Protein AF-A0A9D7IFF2-F1 (afdb_monomer_lite)

pLDDT: mean 82.05, std 16.83, range [30.34, 97.56]

Structure (mmCIF, N/CA/C/O backbone):
data_AF-A0A9D7IFF2-F1
#
_entry.id   AF-A0A9D7IFF2-F1
#
loop_
_atom_site.group_PDB
_atom_site.id
_atom_site.type_symbol
_atom_site.label_atom_id
_atom_site.label_alt_id
_atom_site.label_comp_id
_atom_site.label_asym_id
_atom_site.label_entity_id
_atom_site.label_seq_id
_atom_site.pdbx_PDB_ins_code
_atom_site.Cartn_x
_atom_site.Cartn_y
_atom_site.Cartn_z
_atom_site.occupancy
_atom_site.B_iso_or_equiv
_atom_site.auth_seq_id
_atom_site.auth_comp_id
_atom_site.auth_asym_id
_atom_site.auth_atom_id
_atom_site.pdbx_PDB_model_num
ATOM 1 N N . MET A 1 1 ? -9.932 2.149 17.841 1.00 94.81 1 MET A N 1
ATOM 2 C CA . MET A 1 1 ? -10.958 2.234 16.759 1.00 94.81 1 MET A CA 1
ATOM 3 C C . MET A 1 1 ? -11.885 3.404 17.041 1.00 94.81 1 MET A C 1
ATOM 5 O O . MET A 1 1 ? -11.765 3.948 18.125 1.00 94.81 1 MET A O 1
ATOM 9 N N . ASN A 1 2 ? -12.775 3.817 16.137 1.00 96.25 2 ASN A N 1
ATOM 10 C CA . ASN A 1 2 ? -13.677 4.945 16.410 1.00 96.25 2 ASN A CA 1
ATOM 11 C C . ASN A 1 2 ? -15.000 4.543 17.088 1.00 96.25 2 ASN A C 1
ATOM 13 O O . ASN A 1 2 ? -15.372 3.367 17.113 1.00 96.25 2 ASN A O 1
ATOM 17 N N . ARG A 1 3 ? -15.716 5.541 17.627 1.00 95.06 3 ARG A N 1
ATOM 18 C CA . ARG A 1 3 ? -16.995 5.365 18.336 1.00 95.06 3 ARG A CA 1
ATOM 19 C C . ARG A 1 3 ? -18.055 4.648 17.498 1.00 95.06 3 ARG A C 1
ATOM 21 O O . ARG A 1 3 ? -18.616 3.658 17.956 1.00 95.06 3 ARG A O 1
ATOM 28 N N . LYS A 1 4 ? -18.259 5.074 16.245 1.00 94.31 4 LYS A N 1
ATOM 29 C CA . LYS A 1 4 ? -19.247 4.467 15.338 1.00 94.31 4 LYS A CA 1
ATOM 30 C C . LYS A 1 4 ? -19.046 2.960 15.162 1.00 94.31 4 LYS A C 1
ATOM 32 O O . LYS A 1 4 ? -20.015 2.200 15.170 1.00 94.31 4 LYS A O 1
ATOM 37 N N . LEU A 1 5 ? -17.803 2.516 14.969 1.00 95.88 5 LEU A N 1
ATOM 38 C CA . LEU A 1 5 ? -17.508 1.094 14.810 1.00 95.88 5 LEU A CA 1
ATOM 39 C C . LEU A 1 5 ? -17.713 0.326 16.121 1.00 95.88 5 LEU A C 1
ATOM 41 O O . LEU A 1 5 ? -18.290 -0.761 16.097 1.00 95.88 5 LEU A O 1
ATOM 45 N N . ALA A 1 6 ? -17.285 0.899 17.247 1.00 95.94 6 ALA A N 1
ATOM 46 C CA . ALA A 1 6 ? -17.435 0.274 18.556 1.00 95.94 6 ALA A CA 1
ATOM 47 C C . ALA A 1 6 ? -18.913 0.065 18.931 1.00 95.94 6 ALA A C 1
ATOM 49 O O . ALA A 1 6 ? -19.289 -1.026 19.349 1.00 95.94 6 ALA A O 1
ATOM 50 N N . GLU A 1 7 ? -19.769 1.063 18.692 1.00 94.94 7 GLU A N 1
ATOM 51 C CA . GLU A 1 7 ? -21.220 0.970 18.910 1.00 94.94 7 GLU A CA 1
ATOM 52 C C . GLU A 1 7 ? -21.868 -0.085 18.009 1.00 94.94 7 GLU A C 1
ATOM 54 O O . GLU A 1 7 ? -22.662 -0.905 18.474 1.00 94.94 7 GLU A O 1
ATOM 59 N N . LYS A 1 8 ? -21.493 -0.111 16.723 1.00 95.44 8 LYS A N 1
ATOM 60 C CA . LYS A 1 8 ? -22.010 -1.090 15.757 1.00 95.44 8 LYS A CA 1
ATOM 61 C C . LYS A 1 8 ? -21.670 -2.528 16.157 1.00 95.44 8 LYS A C 1
ATOM 63 O O . LYS A 1 8 ? -22.492 -3.421 15.964 1.00 95.44 8 LYS A O 1
ATOM 68 N N . LEU A 1 9 ? -20.467 -2.747 16.685 1.00 95.88 9 LEU A N 1
ATOM 69 C CA . LEU A 1 9 ? -19.996 -4.059 17.131 1.00 95.88 9 LEU A CA 1
ATOM 70 C C . LEU A 1 9 ? -20.341 -4.368 18.595 1.00 95.88 9 LEU A C 1
ATOM 72 O O . LEU A 1 9 ? -20.186 -5.513 19.006 1.00 95.88 9 LEU A O 1
ATOM 76 N N . LYS A 1 10 ? -20.848 -3.385 19.352 1.00 96.94 10 LYS A N 1
ATOM 77 C CA . LYS A 1 10 ? -21.134 -3.468 20.795 1.00 96.94 10 LYS A CA 1
ATOM 78 C C . LYS A 1 10 ? -19.917 -3.910 21.617 1.00 96.94 10 LYS A C 1
ATOM 80 O O . LYS A 1 10 ? -20.029 -4.787 22.468 1.00 96.94 10 LYS A O 1
ATOM 85 N N . ILE A 1 11 ? -18.768 -3.297 21.347 1.00 95.88 11 ILE A N 1
ATOM 86 C CA . ILE A 1 11 ? -17.480 -3.621 21.976 1.00 95.88 11 ILE A CA 1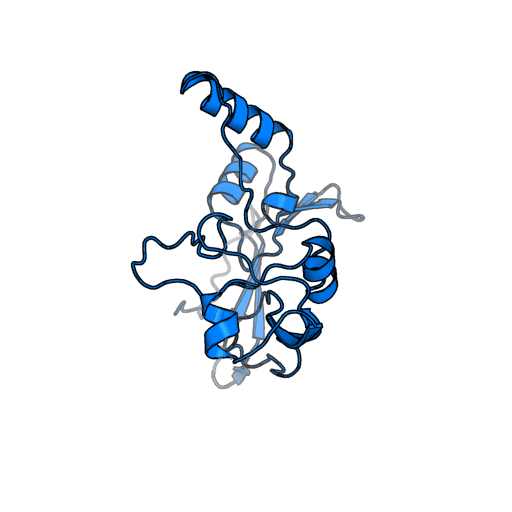
ATOM 87 C C . ILE A 1 11 ? -16.929 -2.449 22.783 1.00 95.88 11 ILE A C 1
ATOM 89 O O . ILE A 1 11 ? -17.192 -1.284 22.485 1.00 95.88 11 ILE A O 1
ATOM 93 N N . SER A 1 12 ? -16.132 -2.781 23.789 1.00 96.19 12 SER A N 1
ATOM 94 C CA . SER A 1 12 ? -15.472 -1.864 24.715 1.00 96.19 12 SER A CA 1
ATOM 95 C C . SER A 1 12 ? -13.948 -2.037 24.678 1.00 96.19 12 SER A C 1
ATOM 97 O O . SER A 1 12 ? -13.441 -3.046 24.178 1.00 96.19 12 SER A O 1
ATOM 99 N N . PRO A 1 13 ? -13.170 -1.075 25.212 1.00 97.25 13 PRO A N 1
ATOM 100 C CA . PRO A 1 13 ? -11.753 -1.298 25.471 1.00 97.25 13 PRO A CA 1
ATOM 101 C C . PRO A 1 13 ? -11.558 -2.548 26.336 1.00 97.25 13 PRO A C 1
ATOM 103 O O . PRO A 1 13 ? -12.229 -2.722 27.350 1.00 97.25 13 PRO A O 1
ATOM 106 N N . GLY A 1 14 ? -10.636 -3.416 25.934 1.00 96.75 14 GLY A N 1
ATOM 107 C CA . GLY A 1 14 ? -10.404 -4.717 26.552 1.00 96.75 14 GLY A CA 1
ATOM 108 C C . GLY A 1 14 ? -10.866 -5.899 25.702 1.00 96.75 14 GLY A C 1
ATOM 109 O O . GLY A 1 14 ? -10.246 -6.958 25.800 1.00 96.75 14 GLY A O 1
ATOM 110 N N . ASP A 1 15 ? -11.869 -5.708 24.845 1.00 97.56 15 ASP A N 1
ATOM 111 C CA . ASP A 1 15 ? -12.411 -6.776 24.004 1.00 97.56 15 ASP A CA 1
ATOM 112 C C . ASP A 1 15 ? -11.446 -7.173 22.881 1.00 97.56 15 ASP A C 1
ATOM 114 O O . ASP A 1 15 ? -10.551 -6.416 22.491 1.00 97.56 15 ASP A O 1
ATOM 118 N N . GLU A 1 16 ? -11.637 -8.370 22.334 1.00 96.62 16 GLU A N 1
ATOM 119 C CA . GLU A 1 16 ? -10.896 -8.849 21.170 1.00 96.62 16 GLU A CA 1
ATOM 120 C C . GLU A 1 16 ? -11.717 -8.699 19.889 1.00 96.62 16 GLU A C 1
ATOM 122 O O . GLU A 1 16 ? -12.917 -8.964 19.848 1.00 96.62 16 GLU A O 1
ATOM 127 N N . VAL A 1 17 ? -11.039 -8.327 18.806 1.00 95.56 17 VAL A N 1
ATOM 128 C CA . VAL A 1 17 ? -11.603 -8.262 17.459 1.00 95.56 17 VAL A CA 1
ATOM 129 C C . VAL A 1 17 ? -10.705 -8.991 16.471 1.00 95.56 17 VAL A C 1
ATOM 131 O O . VAL A 1 17 ? -9.489 -9.077 16.646 1.00 95.56 17 VAL A O 1
ATOM 134 N N . ILE A 1 18 ? -11.302 -9.511 15.401 1.00 95.62 18 ILE A N 1
ATOM 135 C CA . ILE A 1 18 ? -10.555 -10.059 14.268 1.00 95.62 18 ILE A CA 1
ATOM 136 C C . ILE A 1 18 ? -10.525 -8.998 13.174 1.00 95.62 18 ILE A C 1
ATOM 138 O O . ILE A 1 18 ? -11.546 -8.695 12.558 1.00 95.62 18 ILE A O 1
ATOM 142 N N . LEU A 1 19 ? -9.343 -8.445 12.927 1.00 93.94 19 LEU A N 1
ATOM 143 C CA . LEU A 1 19 ? -9.077 -7.565 11.803 1.00 93.94 19 LEU A CA 1
ATOM 144 C C . LEU A 1 19 ? -8.709 -8.414 10.587 1.00 93.94 19 LEU A C 1
ATOM 146 O O . LEU A 1 19 ? -7.719 -9.142 10.616 1.00 93.94 19 LEU A O 1
ATOM 150 N N . ARG A 1 20 ? -9.491 -8.315 9.512 1.00 92.81 20 ARG A N 1
ATOM 151 C CA . ARG A 1 20 ? -9.155 -8.920 8.222 1.00 92.81 20 ARG A CA 1
ATOM 152 C C . ARG A 1 20 ? -8.688 -7.825 7.275 1.00 92.81 20 ARG A C 1
ATOM 154 O O . ARG A 1 20 ? -9.448 -6.906 6.991 1.00 92.81 20 ARG A O 1
ATOM 161 N N . VAL A 1 21 ? -7.446 -7.926 6.817 1.00 90.94 21 VAL A N 1
ATOM 162 C CA . VAL A 1 21 ? -6.818 -6.956 5.916 1.00 90.94 21 VAL A CA 1
ATOM 163 C C . VAL A 1 21 ? -6.545 -7.636 4.587 1.00 90.94 21 VAL A C 1
ATOM 165 O O . VAL A 1 21 ? -6.007 -8.740 4.553 1.00 90.94 21 VAL A O 1
ATOM 168 N N . GLU A 1 22 ? -6.920 -6.994 3.492 1.00 86.50 22 GLU A N 1
ATOM 169 C CA . GLU A 1 22 ? -6.598 -7.484 2.156 1.00 86.50 22 GLU A CA 1
ATOM 170 C C . GLU A 1 22 ? -5.117 -7.239 1.846 1.00 86.50 22 GLU A C 1
ATOM 172 O O . GLU A 1 22 ? -4.588 -6.154 2.098 1.00 86.50 22 GLU A O 1
ATOM 177 N N . LYS A 1 23 ? -4.438 -8.248 1.300 1.00 82.94 23 LYS A N 1
ATOM 178 C CA . LYS A 1 23 ? -3.073 -8.093 0.800 1.00 82.94 23 LYS A CA 1
ATOM 179 C C . LYS A 1 23 ? -3.154 -7.406 -0.567 1.00 82.94 23 LYS A C 1
ATOM 181 O O . LYS A 1 23 ? -3.911 -7.876 -1.419 1.00 82.94 23 LYS A O 1
ATOM 186 N N . PRO A 1 24 ? -2.390 -6.334 -0.824 1.00 71.62 24 PRO A N 1
ATOM 187 C CA . PRO A 1 24 ? -2.338 -5.738 -2.154 1.00 71.62 24 PRO A CA 1
ATOM 188 C C . PRO A 1 24 ? -1.828 -6.763 -3.180 1.00 71.62 24 PRO A C 1
ATOM 190 O O . PRO A 1 24 ? -0.669 -7.171 -3.123 1.00 71.62 24 PRO A O 1
ATOM 193 N N . SER A 1 25 ? -2.690 -7.216 -4.096 1.00 65.12 25 SER A N 1
ATOM 194 C CA . SER A 1 25 ? -2.327 -8.157 -5.161 1.00 65.12 25 SER A CA 1
ATOM 195 C C . SER A 1 25 ? -2.105 -7.434 -6.487 1.00 65.12 25 SER A C 1
ATOM 197 O O . SER A 1 25 ? -2.817 -6.492 -6.828 1.00 65.12 25 SER A O 1
ATOM 199 N N . LEU A 1 26 ? -1.125 -7.905 -7.262 1.00 55.66 26 LEU A N 1
ATOM 200 C CA . LEU A 1 26 ? -0.885 -7.426 -8.629 1.00 55.66 26 LEU A CA 1
ATOM 201 C C . LEU A 1 26 ? -1.859 -8.033 -9.641 1.00 55.66 26 LEU A C 1
ATOM 203 O O . LEU A 1 26 ? -2.080 -7.464 -10.706 1.00 55.66 26 LEU A O 1
ATOM 207 N N . LEU A 1 27 ? -2.432 -9.192 -9.313 1.00 55.22 27 LEU A N 1
ATOM 208 C CA . LEU A 1 27 ? -3.394 -9.872 -10.165 1.00 55.22 27 LEU A CA 1
ATOM 209 C C . LEU A 1 27 ? -4.811 -9.348 -9.892 1.00 55.22 27 LEU A C 1
ATOM 211 O O . LEU A 1 27 ? -5.191 -9.232 -8.718 1.00 55.22 27 LEU A O 1
ATOM 215 N N . PRO A 1 28 ? -5.596 -9.070 -10.953 1.00 52.09 28 PRO A N 1
ATOM 216 C CA . PRO A 1 28 ? -7.033 -8.864 -10.840 1.00 52.09 28 PRO A CA 1
ATOM 217 C C . PRO A 1 28 ? -7.677 -10.032 -10.092 1.00 52.09 28 PRO A C 1
ATOM 219 O O . PRO A 1 28 ? -7.302 -11.187 -10.299 1.00 52.09 28 PRO A O 1
ATOM 222 N N . ARG A 1 29 ? -8.668 -9.738 -9.244 1.00 54.31 29 ARG A N 1
ATOM 223 C CA . ARG A 1 29 ? -9.375 -10.760 -8.451 1.00 54.31 29 ARG A CA 1
ATOM 224 C C . ARG A 1 29 ? -10.027 -11.829 -9.335 1.00 54.31 29 ARG A C 1
ATOM 226 O O . ARG A 1 29 ? -10.063 -12.988 -8.942 1.00 54.31 29 ARG A O 1
ATOM 233 N N . ASP A 1 30 ? -10.416 -11.441 -10.549 1.00 54.03 30 ASP A N 1
ATOM 234 C CA . ASP A 1 30 ? -11.085 -12.288 -11.540 1.00 54.03 30 ASP A CA 1
ATOM 235 C C . ASP A 1 30 ? -10.115 -13.002 -12.503 1.00 54.03 30 ASP A C 1
ATOM 237 O O . ASP A 1 30 ? -10.540 -13.577 -13.506 1.00 54.03 30 ASP A O 1
ATOM 241 N N . ALA A 1 31 ? -8.799 -12.954 -12.253 1.00 54.50 31 ALA A N 1
ATOM 242 C CA . ALA A 1 31 ? -7.839 -13.662 -13.093 1.00 54.50 31 ALA A CA 1
ATOM 243 C C . ALA A 1 31 ? -8.003 -15.191 -12.927 1.00 54.50 31 ALA A C 1
ATOM 245 O O . ALA A 1 31 ? -7.993 -15.676 -11.796 1.00 54.50 31 ALA A O 1
ATOM 246 N N . PRO A 1 32 ? -8.066 -15.980 -14.020 1.00 51.25 32 PRO A N 1
ATOM 247 C CA . PRO A 1 32 ? -8.380 -17.419 -13.994 1.00 51.25 32 PRO A CA 1
ATOM 248 C C . PRO A 1 32 ? -7.345 -18.310 -13.274 1.00 51.25 32 PRO A C 1
ATOM 250 O O . PRO A 1 32 ? -7.528 -19.520 -13.189 1.00 51.25 32 PRO A O 1
ATOM 253 N N . LEU A 1 33 ? -6.263 -17.723 -12.755 1.00 52.06 33 LEU A N 1
ATOM 254 C CA . LEU A 1 33 ? -5.177 -18.391 -12.033 1.00 52.06 33 LEU A CA 1
ATOM 255 C C . LEU A 1 33 ? -5.039 -17.909 -10.575 1.00 52.06 33 LEU A C 1
ATOM 257 O O . LEU A 1 33 ? -4.053 -18.241 -9.919 1.00 52.06 33 LEU A O 1
ATOM 261 N N . SER A 1 34 ? -5.979 -17.110 -10.050 1.00 50.28 34 SER A N 1
ATOM 262 C CA . SER A 1 34 ? -5.942 -16.688 -8.648 1.00 50.28 34 SER A CA 1
ATOM 263 C C . SER A 1 34 ? -6.446 -17.822 -7.742 1.00 50.28 34 SER A C 1
ATOM 265 O O . SER A 1 34 ? -7.625 -18.167 -7.710 1.00 50.28 34 SER A O 1
ATOM 267 N N . THR A 1 35 ? -5.553 -18.433 -6.961 1.00 47.16 35 THR A N 1
ATOM 268 C CA . THR A 1 35 ? -5.979 -19.207 -5.789 1.00 47.16 35 THR A CA 1
ATOM 269 C C . THR A 1 35 ? -6.516 -18.205 -4.768 1.00 47.16 35 THR A C 1
ATOM 271 O O . THR A 1 35 ? -5.753 -17.479 -4.132 1.00 47.16 35 THR A O 1
ATOM 274 N N . ILE A 1 36 ? -7.844 -18.127 -4.657 1.00 52.16 36 ILE A N 1
ATOM 275 C CA . ILE A 1 36 ? -8.604 -17.173 -3.821 1.00 52.16 36 ILE A CA 1
ATOM 276 C C . ILE A 1 36 ? -8.172 -17.214 -2.338 1.00 52.16 36 ILE A C 1
ATOM 278 O O . ILE A 1 36 ? -8.388 -16.261 -1.588 1.00 52.16 36 ILE A O 1
ATOM 282 N N . GLU A 1 37 ? -7.524 -18.298 -1.917 1.00 51.12 37 GLU A N 1
ATOM 283 C CA . GLU A 1 37 ? -7.241 -18.633 -0.521 1.00 51.12 37 GLU A CA 1
ATOM 284 C C . GLU A 1 37 ? -6.260 -17.689 0.198 1.00 51.12 37 GLU A C 1
ATOM 286 O O . GLU A 1 37 ? -6.257 -17.676 1.426 1.00 51.12 37 GLU A O 1
ATOM 291 N N . ASP A 1 38 ? -5.502 -16.835 -0.505 1.00 60.09 38 ASP A N 1
ATOM 292 C CA . ASP A 1 38 ? -4.397 -16.078 0.117 1.00 60.09 38 ASP A CA 1
ATOM 293 C C . ASP A 1 38 ? -4.492 -14.538 0.028 1.00 60.09 38 ASP A C 1
ATOM 295 O O . ASP A 1 38 ? -3.531 -13.818 0.316 1.00 60.09 38 ASP A O 1
ATOM 299 N N . LEU A 1 39 ? -5.664 -14.006 -0.343 1.00 73.38 39 LEU A N 1
ATOM 300 C CA . LEU A 1 39 ? -5.873 -12.574 -0.630 1.00 73.38 39 LEU A CA 1
ATOM 301 C C . LEU A 1 39 ? -6.070 -11.685 0.609 1.00 73.38 39 LEU A C 1
ATOM 303 O O . LEU A 1 39 ? -6.063 -10.459 0.500 1.00 73.38 39 LEU A O 1
ATOM 307 N N . SER A 1 40 ? -6.257 -12.264 1.797 1.00 85.94 40 SER A N 1
ATOM 308 C CA . SER A 1 40 ? -6.402 -11.500 3.040 1.00 85.94 40 SER A CA 1
ATOM 309 C C . SER A 1 40 ? -5.703 -12.177 4.208 1.00 85.94 40 SER A C 1
ATOM 311 O O . SER A 1 40 ? -5.604 -13.398 4.270 1.00 85.94 40 SER A O 1
ATOM 313 N N . VAL A 1 41 ? -5.241 -11.375 5.158 1.00 89.38 41 VAL A N 1
ATOM 314 C CA . VAL A 1 41 ? -4.664 -11.828 6.421 1.00 89.38 41 VAL A CA 1
ATOM 315 C C . VAL A 1 41 ? -5.629 -11.502 7.555 1.00 89.38 41 VAL A C 1
ATOM 317 O O . VAL A 1 41 ? -6.173 -10.399 7.629 1.00 89.38 41 VAL A O 1
ATOM 320 N N . ALA A 1 42 ? -5.874 -12.475 8.432 1.00 92.94 42 ALA A N 1
ATOM 321 C CA . ALA A 1 42 ? -6.653 -12.275 9.646 1.00 92.94 42 ALA A CA 1
ATOM 322 C C . ALA A 1 42 ? -5.711 -12.080 10.837 1.00 92.94 42 ALA A C 1
ATOM 324 O O . ALA A 1 42 ? -4.795 -12.869 11.054 1.00 92.94 42 ALA A O 1
ATOM 325 N N . HIS A 1 43 ? -5.962 -11.045 11.630 1.00 94.00 43 HIS A N 1
ATOM 326 C CA . HIS A 1 43 ? -5.193 -10.708 12.815 1.00 94.00 43 HIS A CA 1
ATOM 327 C C . HIS A 1 43 ? -6.134 -10.482 13.995 1.00 94.00 43 HIS A C 1
ATOM 329 O O . HIS A 1 43 ? -7.029 -9.641 13.934 1.00 94.00 43 HIS A O 1
ATOM 335 N N . ARG A 1 44 ? -5.943 -11.234 15.080 1.00 96.19 44 ARG A N 1
ATOM 336 C CA . ARG A 1 44 ? -6.663 -10.989 16.330 1.00 96.19 44 ARG A CA 1
ATOM 337 C C . ARG A 1 44 ? -5.982 -9.848 17.075 1.00 96.19 44 ARG A C 1
ATOM 339 O O . ARG A 1 44 ? -4.796 -9.941 17.376 1.00 96.19 44 ARG A O 1
ATOM 346 N N . ALA A 1 45 ? -6.736 -8.798 17.365 1.00 95.38 45 ALA A N 1
ATOM 347 C CA . ALA A 1 45 ? -6.258 -7.611 18.054 1.00 95.38 45 ALA A CA 1
ATOM 348 C C . ALA A 1 45 ? -7.141 -7.306 19.263 1.00 95.38 45 ALA A C 1
ATOM 350 O O . ALA A 1 45 ? -8.356 -7.498 19.225 1.00 95.38 45 ALA A O 1
ATOM 351 N N . LYS A 1 46 ? -6.527 -6.787 20.325 1.00 97.12 46 LYS A N 1
ATOM 352 C CA . LYS A 1 46 ? -7.239 -6.280 21.496 1.00 97.12 46 LYS A CA 1
ATOM 353 C C . LYS A 1 46 ? -7.566 -4.803 21.304 1.00 97.12 46 LYS A C 1
ATOM 355 O O . LYS A 1 46 ? -6.711 -4.022 20.885 1.00 97.12 46 LYS A O 1
ATOM 360 N N . VAL A 1 47 ? -8.790 -4.407 21.630 1.00 97.19 47 VAL A N 1
ATOM 361 C CA . VAL A 1 47 ? -9.210 -3.007 21.603 1.00 97.19 47 VAL A CA 1
ATOM 362 C C . VAL A 1 47 ? -8.582 -2.289 22.790 1.00 97.19 47 VAL A C 1
ATOM 364 O O . VAL A 1 47 ? -8.894 -2.591 23.936 1.00 97.19 47 VAL A O 1
ATOM 367 N N . ILE A 1 48 ? -7.690 -1.338 22.524 1.00 97.00 48 ILE A N 1
ATOM 368 C CA . ILE A 1 48 ? -7.060 -0.532 23.581 1.00 97.00 48 ILE A CA 1
ATOM 369 C C . ILE A 1 48 ? -7.850 0.742 23.887 1.00 97.00 48 ILE A C 1
ATOM 371 O O . ILE A 1 48 ? -7.861 1.196 25.024 1.00 97.00 48 ILE A O 1
ATOM 375 N N . GLU A 1 49 ? -8.521 1.304 22.878 1.00 96.75 49 GLU A N 1
ATOM 376 C CA . GLU A 1 49 ? -9.162 2.613 22.976 1.00 96.75 49 GLU A CA 1
ATOM 377 C C . GLU A 1 49 ? -10.251 2.804 21.908 1.00 96.75 49 GLU A C 1
ATOM 379 O O . GLU A 1 49 ? -10.151 2.306 20.770 1.00 96.75 49 GLU A O 1
ATOM 384 N N . ILE A 1 50 ? -11.280 3.568 22.288 1.00 96.94 50 ILE A N 1
ATOM 385 C CA . ILE A 1 50 ? -12.316 4.096 21.401 1.00 96.94 50 ILE A CA 1
ATOM 386 C C . ILE A 1 50 ? -12.070 5.599 21.222 1.00 96.94 50 ILE A C 1
ATOM 388 O O . ILE A 1 50 ? -12.230 6.376 22.157 1.00 96.94 50 ILE A O 1
ATOM 392 N N . ILE A 1 51 ? -11.705 5.994 20.006 1.00 96.31 51 ILE A N 1
ATOM 393 C CA . ILE A 1 51 ? -11.343 7.364 19.638 1.00 96.31 51 ILE A CA 1
ATOM 394 C C . ILE A 1 51 ? -12.614 8.163 19.339 1.00 96.31 51 ILE A C 1
ATOM 396 O O . ILE A 1 51 ? -13.483 7.703 18.584 1.00 96.31 51 ILE A O 1
ATOM 400 N N . SER A 1 52 ? -12.709 9.355 19.927 1.00 93.88 52 SER A N 1
ATOM 401 C CA . SER A 1 52 ? -13.819 10.281 19.716 1.00 93.88 52 SER A CA 1
ATOM 402 C C . SER A 1 52 ? -13.685 11.069 18.410 1.00 93.88 52 SER A C 1
ATOM 404 O O . SER A 1 52 ? -12.631 11.083 17.770 1.00 93.88 52 SER A O 1
ATOM 406 N N . ASP A 1 53 ? -14.757 11.745 18.008 1.00 90.69 53 ASP A N 1
ATOM 407 C CA . ASP A 1 53 ? -14.772 12.542 16.780 1.00 90.69 53 ASP A CA 1
ATOM 408 C C . ASP A 1 53 ? -13.875 13.783 16.899 1.00 90.69 53 ASP A C 1
ATOM 410 O O . ASP A 1 53 ? -13.190 14.143 15.943 1.00 90.69 53 ASP A O 1
ATOM 414 N N . GLU A 1 54 ? -13.787 14.366 18.098 1.00 91.56 54 GLU A N 1
ATOM 415 C CA . GLU A 1 54 ? -12.902 15.492 18.421 1.00 91.56 54 GLU A CA 1
ATOM 416 C C . GLU A 1 54 ? -11.418 15.114 18.287 1.00 91.56 54 GLU A C 1
ATOM 418 O O . GLU A 1 54 ? -10.584 15.950 17.948 1.00 91.56 54 GLU A O 1
ATOM 423 N N . SER A 1 55 ? -11.091 13.838 18.507 1.00 92.00 55 SER A N 1
ATOM 424 C CA . SER A 1 55 ? -9.755 13.263 18.321 1.00 92.00 55 SER A CA 1
ATOM 425 C C . SER A 1 55 ? -9.555 12.650 16.929 1.00 92.00 55 SER A C 1
ATOM 427 O O . SER A 1 55 ? -8.710 11.774 16.761 1.00 92.00 55 SER A O 1
ATOM 429 N N . LEU A 1 56 ? -10.316 13.102 15.924 1.00 89.69 56 LEU A N 1
ATOM 430 C CA . LEU A 1 56 ? -10.248 12.637 14.531 1.00 89.69 56 LEU A CA 1
ATOM 431 C C . LEU A 1 56 ? -10.641 11.161 14.328 1.00 89.69 56 LEU A C 1
ATOM 433 O O . LEU A 1 56 ? -10.313 10.563 13.304 1.00 89.69 56 LEU A O 1
ATOM 437 N N . GLY A 1 57 ? -11.408 10.562 15.244 1.00 92.19 57 GLY A N 1
ATOM 438 C CA . GLY A 1 57 ? -11.898 9.187 15.100 1.00 92.19 57 GLY A CA 1
ATOM 439 C C . GLY A 1 57 ? -12.757 8.982 13.845 1.00 92.19 57 GLY A C 1
ATOM 440 O O . GLY A 1 57 ? -12.704 7.923 13.215 1.00 92.19 57 GLY A O 1
ATOM 441 N N . SER A 1 58 ? -13.500 10.010 13.436 1.00 90.94 58 SER A N 1
ATOM 442 C CA . SER A 1 58 ? -14.339 10.006 12.229 1.00 90.94 58 SER A CA 1
ATOM 443 C C . SER A 1 58 ? -13.680 10.654 11.009 1.00 90.94 58 SER A C 1
ATOM 445 O O . SER A 1 58 ? -14.367 11.003 10.052 1.00 90.94 58 SER A O 1
ATOM 447 N N . PHE A 1 59 ? -12.352 10.803 11.015 1.00 88.38 59 PHE A N 1
ATOM 448 C CA . PHE A 1 59 ? -11.620 11.290 9.850 1.00 88.38 59 PHE A CA 1
ATOM 449 C C . PHE A 1 59 ? -11.848 10.381 8.632 1.00 88.38 59 PHE A C 1
ATOM 451 O O . PHE A 1 59 ? -11.751 9.156 8.727 1.00 88.38 59 PHE A O 1
ATOM 458 N N . SER A 1 60 ? -12.136 10.993 7.487 1.00 88.19 60 SER A N 1
ATOM 459 C CA . SER A 1 60 ? -12.253 10.334 6.189 1.00 88.19 60 SER A CA 1
ATOM 460 C C . SER A 1 60 ? -11.646 11.233 5.120 1.00 88.19 60 SER A C 1
ATOM 462 O O . SER A 1 60 ? -11.764 12.455 5.197 1.00 88.19 60 SER A O 1
ATOM 464 N N . LEU A 1 61 ? -11.012 10.627 4.117 1.00 83.69 61 LEU A N 1
ATOM 465 C CA . LEU A 1 61 ? -10.583 11.335 2.906 1.00 83.69 61 LEU A CA 1
ATOM 466 C C . LEU A 1 61 ? -11.733 11.523 1.912 1.00 83.69 61 LEU A C 1
ATOM 468 O O . LEU A 1 61 ? -11.649 12.352 1.008 1.00 83.69 61 LEU A O 1
ATOM 472 N N . GLU A 1 62 ? -12.802 10.745 2.064 1.00 82.62 62 GLU A N 1
ATOM 473 C CA . GLU A 1 62 ? -14.000 10.876 1.252 1.00 82.62 62 GLU A CA 1
ATOM 474 C C . GLU A 1 62 ? -14.844 12.035 1.788 1.00 82.62 62 GLU A C 1
ATOM 476 O O . GLU A 1 62 ? -15.173 12.075 2.975 1.00 82.62 62 GLU A O 1
ATOM 481 N N . GLY A 1 63 ? -15.240 12.960 0.909 1.00 76.62 63 GLY A N 1
ATOM 482 C CA . GLY A 1 63 ? -16.166 14.056 1.216 1.00 76.62 63 GLY A CA 1
ATOM 483 C C . GLY A 1 63 ? -17.611 13.577 1.391 1.00 76.62 63 GLY A C 1
ATOM 484 O O . GLY A 1 63 ? -18.508 14.046 0.697 1.00 76.62 63 GLY A O 1
ATOM 485 N N . SER A 1 64 ? -17.829 12.603 2.272 1.00 79.56 64 SER A N 1
ATOM 486 C CA . SER A 1 64 ? -19.117 11.960 2.529 1.00 79.56 64 SER A CA 1
ATOM 487 C C . SER A 1 64 ? -19.734 12.454 3.837 1.00 79.56 64 SER A C 1
ATOM 489 O O . SER A 1 64 ? -19.036 12.697 4.817 1.00 79.56 64 SER A O 1
ATOM 491 N N . GLN A 1 65 ? -21.066 12.560 3.876 1.00 79.00 65 GLN A N 1
ATOM 492 C CA . GLN A 1 65 ? -21.823 12.842 5.106 1.00 79.00 65 GLN A CA 1
ATOM 493 C C . GLN A 1 65 ? -22.031 11.588 5.974 1.00 79.00 65 GLN A C 1
ATOM 495 O O . GLN A 1 65 ? -22.529 11.673 7.097 1.00 79.00 65 GLN A O 1
ATOM 500 N N . VAL A 1 66 ? -21.662 10.405 5.473 1.00 85.56 66 VAL A N 1
ATOM 501 C CA . VAL A 1 66 ? -21.748 9.156 6.232 1.00 85.56 66 VAL A CA 1
ATOM 502 C C . VAL A 1 66 ? -20.507 9.021 7.106 1.00 85.56 66 VAL A C 1
ATOM 504 O O . VAL A 1 66 ? -19.403 8.865 6.597 1.00 85.56 66 VAL A O 1
ATOM 507 N N . LEU A 1 67 ? -20.699 9.007 8.429 1.00 85.62 67 LEU A N 1
ATOM 508 C CA . LEU A 1 67 ? -19.607 8.768 9.380 1.00 85.62 67 LEU A CA 1
ATOM 509 C C . LEU A 1 67 ? -18.849 7.466 9.030 1.00 85.62 67 LEU A C 1
ATOM 511 O O . LEU A 1 67 ? -19.494 6.426 8.856 1.00 85.62 67 LEU A O 1
ATOM 515 N N . PRO A 1 68 ? -17.515 7.462 8.931 1.00 90.75 68 PRO A N 1
ATOM 516 C CA . PRO A 1 68 ? -16.767 6.251 8.611 1.00 90.75 68 PRO A CA 1
ATOM 517 C C . PRO A 1 68 ? -16.694 5.303 9.818 1.00 90.75 68 PRO A C 1
ATOM 519 O O . PRO A 1 68 ? -16.891 5.698 10.968 1.00 90.75 68 PRO A O 1
ATOM 522 N N . ALA A 1 69 ? -16.407 4.028 9.566 1.00 93.19 69 ALA A N 1
ATOM 523 C CA . ALA A 1 69 ? -16.136 3.037 10.605 1.00 93.19 69 ALA A CA 1
ATOM 524 C C . ALA A 1 69 ? -14.637 2.707 10.593 1.00 93.19 69 ALA A C 1
ATOM 526 O O . ALA A 1 69 ? -14.191 1.866 9.816 1.00 93.19 69 ALA A O 1
ATOM 527 N N . ASN A 1 70 ? -13.864 3.397 11.435 1.00 94.50 70 ASN A N 1
ATOM 528 C CA . ASN A 1 70 ? -12.404 3.396 11.364 1.00 94.50 70 ASN A CA 1
ATOM 529 C C . ASN A 1 70 ? -11.755 2.489 12.416 1.00 94.50 70 ASN A C 1
ATOM 531 O O . ASN A 1 70 ? -12.100 2.512 13.604 1.00 94.50 70 ASN A O 1
ATOM 535 N N . VAL A 1 71 ? -10.724 1.760 11.989 1.00 94.94 71 VAL A N 1
ATOM 536 C CA . VAL A 1 71 ? -9.772 1.062 12.859 1.00 94.94 71 VAL A CA 1
ATOM 537 C C . VAL A 1 71 ? -8.409 1.726 12.703 1.00 94.94 71 VAL A C 1
ATOM 539 O O . VAL A 1 71 ? -7.983 2.021 11.594 1.00 94.94 71 VAL A O 1
ATOM 542 N N . PHE A 1 72 ? -7.725 1.932 13.825 1.00 94.81 72 PHE A N 1
ATOM 543 C CA . PHE A 1 72 ? -6.378 2.489 13.867 1.00 94.81 72 PHE A CA 1
ATOM 544 C C . PHE A 1 72 ? -5.454 1.423 14.443 1.00 94.81 72 PHE A C 1
ATOM 546 O O . PHE A 1 72 ? -5.753 0.867 15.503 1.00 94.81 72 PHE A O 1
ATOM 553 N N . ILE A 1 73 ? -4.368 1.129 13.735 1.00 94.44 73 ILE A N 1
ATOM 554 C CA . ILE A 1 73 ? -3.314 0.202 14.153 1.00 94.44 73 ILE A CA 1
ATOM 555 C C . ILE A 1 73 ? -1.948 0.829 13.849 1.00 94.44 73 ILE A C 1
ATOM 557 O O . ILE A 1 73 ? -1.868 1.657 12.939 1.00 94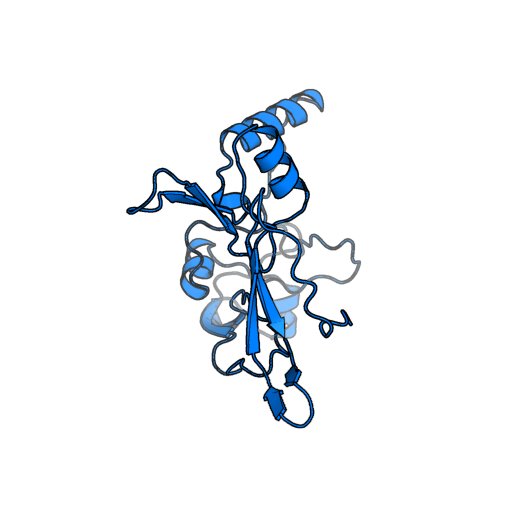.44 73 ILE A O 1
ATOM 561 N N . PRO A 1 74 ? -0.879 0.448 14.571 1.00 95.19 74 PRO A N 1
ATOM 562 C CA . PRO A 1 74 ? 0.477 0.861 14.221 1.00 95.19 74 PRO A CA 1
ATOM 563 C C . PRO A 1 74 ? 0.811 0.485 12.775 1.00 95.19 74 PRO A C 1
ATOM 565 O O . PRO A 1 74 ? 0.513 -0.634 12.340 1.00 95.19 74 PRO A O 1
ATOM 568 N N . ILE A 1 75 ? 1.424 1.409 12.031 1.00 95.44 75 ILE A N 1
ATOM 569 C CA . ILE A 1 75 ? 1.733 1.197 10.612 1.00 95.44 75 ILE A CA 1
ATOM 570 C C . ILE A 1 75 ? 2.698 0.028 10.429 1.00 95.44 75 ILE A C 1
ATOM 572 O O . ILE A 1 75 ? 2.499 -0.786 9.535 1.00 95.44 75 ILE A O 1
ATOM 576 N N . GLU A 1 76 ? 3.669 -0.133 11.324 1.00 96.38 76 GLU A N 1
ATOM 577 C CA . GLU A 1 76 ? 4.639 -1.228 11.302 1.00 96.38 76 GLU A CA 1
ATOM 578 C C . GLU A 1 76 ? 3.928 -2.580 11.405 1.00 96.38 76 GLU A C 1
ATOM 580 O O . GLU A 1 76 ? 4.282 -3.533 10.710 1.00 96.38 76 GLU A O 1
ATOM 585 N N . LYS A 1 77 ? 2.864 -2.650 12.221 1.00 95.31 77 LYS A N 1
ATOM 586 C CA . LYS A 1 77 ? 2.069 -3.870 12.357 1.00 95.31 77 LYS A CA 1
ATOM 587 C C . LYS A 1 77 ? 1.273 -4.164 11.092 1.00 95.31 77 LYS A C 1
ATOM 589 O O . LYS A 1 77 ? 1.224 -5.312 10.659 1.00 95.31 77 LYS A O 1
ATOM 594 N N . LEU A 1 78 ? 0.663 -3.145 10.486 1.00 94.62 78 LEU A N 1
ATOM 595 C CA . LEU A 1 78 ? -0.034 -3.302 9.209 1.00 94.62 78 LEU A CA 1
ATOM 596 C C . LEU A 1 78 ? 0.927 -3.772 8.110 1.00 94.62 78 LEU A C 1
ATOM 598 O O . LEU A 1 78 ? 0.613 -4.719 7.398 1.00 94.62 78 LEU A O 1
ATOM 602 N N . GLN A 1 79 ? 2.102 -3.149 8.012 1.00 94.62 79 GLN A N 1
ATOM 603 C CA . GLN A 1 79 ? 3.143 -3.479 7.040 1.00 94.62 79 GLN A CA 1
ATOM 604 C C . GLN A 1 79 ? 3.642 -4.918 7.180 1.00 94.62 79 GLN A C 1
ATOM 606 O O . GLN A 1 79 ? 3.818 -5.595 6.170 1.00 94.62 79 GLN A O 1
ATOM 611 N N . GLU A 1 80 ? 3.844 -5.395 8.411 1.00 93.50 80 GLU A N 1
ATOM 612 C CA . GLU A 1 80 ? 4.178 -6.795 8.690 1.00 93.50 80 GLU A CA 1
ATOM 613 C C . GLU A 1 80 ? 3.063 -7.732 8.207 1.00 93.50 80 GLU A C 1
ATOM 615 O O . GLU A 1 80 ? 3.332 -8.686 7.484 1.00 93.50 80 GLU A O 1
ATOM 620 N N . LEU A 1 81 ? 1.805 -7.431 8.550 1.00 92.31 81 LEU A N 1
ATOM 621 C CA . LEU A 1 81 ? 0.652 -8.257 8.184 1.00 92.31 81 LEU A CA 1
ATOM 622 C C . LEU A 1 81 ? 0.491 -8.408 6.662 1.00 92.31 81 LEU A C 1
ATOM 624 O O . LEU A 1 81 ? 0.119 -9.485 6.194 1.00 92.31 81 LEU A O 1
ATOM 628 N N . VAL A 1 82 ? 0.771 -7.352 5.892 1.00 90.69 82 VAL A N 1
ATOM 629 C CA . VAL A 1 82 ? 0.611 -7.353 4.425 1.00 90.69 82 VAL A CA 1
ATOM 630 C C . VAL A 1 82 ? 1.919 -7.540 3.648 1.00 90.69 82 VAL A C 1
ATOM 632 O O . VAL A 1 82 ? 1.892 -7.490 2.422 1.00 90.69 82 VAL A O 1
ATOM 635 N N . ASN A 1 83 ? 3.048 -7.781 4.326 1.00 89.25 83 ASN A N 1
ATOM 636 C CA . ASN A 1 83 ? 4.386 -7.906 3.728 1.00 89.25 83 ASN A CA 1
ATOM 637 C C . ASN A 1 83 ? 4.813 -6.697 2.864 1.00 89.25 83 ASN A C 1
ATOM 639 O O . ASN A 1 83 ? 5.377 -6.860 1.781 1.00 89.25 83 ASN A O 1
ATOM 643 N N . LEU A 1 84 ? 4.539 -5.475 3.334 1.00 88.62 84 LEU A N 1
ATOM 644 C CA . LEU A 1 84 ? 4.912 -4.219 2.664 1.00 88.62 84 LEU A CA 1
ATOM 645 C C . LEU A 1 84 ? 5.703 -3.296 3.598 1.00 88.62 84 LEU A C 1
ATOM 647 O O . LEU A 1 84 ? 5.333 -2.148 3.840 1.00 88.62 84 LEU A O 1
ATOM 651 N N . GLN A 1 85 ? 6.806 -3.804 4.142 1.00 91.38 85 GLN A N 1
ATOM 652 C CA . GLN A 1 85 ? 7.686 -3.059 5.041 1.00 91.38 85 GLN A CA 1
ATOM 653 C C . GLN A 1 85 ? 8.173 -1.753 4.401 1.00 91.38 85 GLN A C 1
ATOM 655 O O . GLN A 1 85 ? 8.559 -1.724 3.230 1.00 91.38 85 GLN A O 1
ATOM 660 N N . GLY A 1 86 ? 8.145 -0.672 5.185 1.00 89.50 86 GLY A N 1
ATOM 661 C CA . GLY A 1 86 ? 8.605 0.651 4.758 1.00 89.50 86 GLY A CA 1
ATOM 662 C C . GLY A 1 86 ? 7.689 1.369 3.763 1.00 89.50 86 GLY A C 1
ATOM 663 O O . GLY A 1 86 ? 8.049 2.446 3.304 1.00 89.50 86 GLY A O 1
ATOM 664 N N . GLN A 1 87 ? 6.519 0.815 3.429 1.00 89.25 87 GLN A N 1
ATOM 665 C CA . GLN A 1 87 ? 5.585 1.421 2.476 1.00 89.25 87 GLN A CA 1
ATOM 666 C C . GLN A 1 87 ? 4.370 2.034 3.178 1.00 89.25 87 GLN A C 1
ATOM 668 O O . GLN A 1 87 ? 3.834 1.486 4.142 1.00 89.25 87 GLN A O 1
ATOM 673 N N . ALA A 1 88 ? 3.909 3.165 2.653 1.00 90.56 88 ALA A N 1
ATOM 674 C CA . ALA A 1 88 ? 2.677 3.828 3.053 1.00 90.56 88 ALA A CA 1
ATOM 675 C C . ALA A 1 88 ? 1.959 4.334 1.798 1.00 90.56 88 ALA A C 1
ATOM 677 O O . ALA A 1 88 ? 2.599 4.761 0.841 1.00 90.56 88 ALA A O 1
ATOM 678 N N . ASN A 1 89 ? 0.630 4.303 1.799 1.00 88.19 89 ASN A N 1
ATOM 679 C CA . ASN A 1 89 ? -0.186 4.804 0.689 1.00 88.19 89 ASN A CA 1
ATOM 680 C C . ASN A 1 89 ? -0.648 6.256 0.888 1.00 88.19 89 ASN A C 1
ATOM 682 O O . ASN A 1 89 ? -1.197 6.856 -0.033 1.00 88.19 89 ASN A O 1
ATOM 686 N N . LEU A 1 90 ? -0.465 6.806 2.088 1.00 88.75 90 LEU A N 1
ATOM 687 C CA . LEU A 1 90 ? -0.902 8.144 2.450 1.00 88.75 90 LEU A CA 1
ATOM 688 C C . LEU A 1 90 ? 0.094 8.773 3.419 1.00 88.75 90 LEU A C 1
ATOM 690 O O . LEU A 1 90 ? 0.446 8.181 4.437 1.00 88.75 90 LEU A O 1
ATOM 694 N N . MET A 1 91 ? 0.488 10.007 3.122 1.00 85.56 91 MET A N 1
ATOM 695 C CA . MET A 1 91 ? 1.231 10.861 4.038 1.00 85.56 91 MET A CA 1
ATOM 696 C C . MET A 1 91 ? 0.309 11.989 4.496 1.00 85.56 91 MET A C 1
ATOM 698 O O . MET A 1 91 ? -0.175 12.769 3.678 1.00 85.56 91 MET A O 1
ATOM 702 N N . LEU A 1 92 ? 0.060 12.069 5.803 1.00 84.31 92 LEU A N 1
ATOM 703 C CA . LEU A 1 92 ? -0.684 13.170 6.406 1.00 84.31 92 LEU A CA 1
ATOM 704 C C . LEU A 1 92 ? 0.303 14.177 6.985 1.00 84.31 92 LEU A C 1
ATOM 706 O O . LEU A 1 92 ? 1.137 13.841 7.824 1.00 84.31 92 LEU A O 1
ATOM 710 N N . LEU A 1 93 ? 0.195 15.419 6.532 1.00 79.00 93 LEU A N 1
ATOM 711 C CA . LEU A 1 93 ? 1.049 16.517 6.956 1.00 79.00 93 LEU A CA 1
ATOM 712 C C . LEU A 1 93 ? 0.186 17.496 7.741 1.00 79.00 93 LEU A C 1
ATOM 714 O O . LEU A 1 93 ? -0.781 18.046 7.219 1.00 79.00 93 LEU A O 1
ATOM 718 N N . ARG A 1 94 ? 0.528 17.712 9.011 1.00 74.25 94 ARG A N 1
ATOM 719 C CA . ARG A 1 94 ? -0.063 18.805 9.779 1.00 74.25 94 ARG A CA 1
ATOM 720 C C . ARG A 1 94 ? 0.650 20.082 9.367 1.00 74.25 94 ARG A C 1
ATOM 722 O O . ARG A 1 94 ? 1.812 20.277 9.719 1.00 74.25 94 ARG A O 1
ATOM 729 N N . GLU A 1 95 ? -0.030 20.943 8.622 1.00 67.56 95 GLU A N 1
ATOM 730 C CA . GLU A 1 95 ? 0.529 22.247 8.298 1.00 67.56 95 GLU A CA 1
ATOM 731 C C . GLU A 1 95 ? 0.692 23.070 9.581 1.00 67.56 95 GLU A C 1
ATOM 733 O O . GLU A 1 95 ? -0.274 23.435 10.245 1.00 67.56 95 GLU A O 1
ATOM 738 N N . ASN A 1 96 ? 1.940 23.379 9.914 1.00 61.03 96 ASN A N 1
ATOM 739 C CA . ASN A 1 96 ? 2.289 24.602 10.630 1.00 61.03 96 ASN A CA 1
ATOM 740 C C . ASN A 1 96 ? 3.072 25.507 9.662 1.00 61.03 96 ASN A C 1
ATOM 742 O O . ASN A 1 96 ? 4.120 26.042 10.011 1.00 61.03 96 ASN A O 1
ATOM 746 N N . LEU A 1 97 ? 2.630 25.551 8.395 1.00 57.28 97 LEU A N 1
ATOM 747 C CA . LEU A 1 97 ? 3.351 26.185 7.292 1.00 57.28 97 LEU A CA 1
ATOM 748 C C . LEU A 1 97 ? 3.200 27.715 7.359 1.00 57.28 97 LEU A C 1
ATOM 750 O O . LEU A 1 97 ? 2.075 28.225 7.310 1.00 57.28 97 LEU A O 1
ATOM 754 N N . PRO A 1 98 ? 4.302 28.478 7.417 1.00 51.44 98 PRO A N 1
ATOM 755 C CA . PRO A 1 98 ? 4.265 29.917 7.200 1.00 51.44 98 PRO A CA 1
ATOM 756 C C . PRO A 1 98 ? 3.901 30.245 5.736 1.00 51.44 98 PRO A C 1
ATOM 758 O O . PRO A 1 98 ? 4.744 30.354 4.860 1.00 51.44 98 PRO A O 1
ATOM 761 N N . LYS A 1 99 ? 2.618 30.516 5.470 1.00 57.88 99 LYS A N 1
ATOM 762 C CA . LYS A 1 99 ? 2.096 31.051 4.190 1.00 57.88 99 LYS A CA 1
ATOM 763 C C . LYS A 1 99 ? 2.181 30.086 2.976 1.00 57.88 99 LYS A C 1
ATOM 765 O O . LYS A 1 99 ? 3.008 29.183 2.921 1.00 57.88 99 LYS A O 1
ATOM 770 N N . PRO A 1 100 ? 1.371 30.316 1.920 1.00 57.28 100 PRO A N 1
ATOM 771 C CA . PRO A 1 100 ? 1.319 29.459 0.725 1.00 57.28 100 PRO A CA 1
ATOM 772 C C . PRO A 1 100 ? 2.649 29.289 -0.031 1.00 57.28 100 PRO A C 1
ATOM 774 O O . PRO A 1 100 ? 2.803 28.325 -0.778 1.00 57.28 100 PRO A O 1
ATOM 777 N N . ALA A 1 101 ? 3.614 30.198 0.149 1.00 55.94 101 ALA A N 1
ATOM 778 C CA . ALA A 1 101 ? 4.946 30.090 -0.449 1.00 55.94 101 ALA A CA 1
ATOM 779 C C . ALA A 1 101 ? 5.741 28.880 0.087 1.00 55.94 101 ALA A C 1
ATOM 781 O O . ALA A 1 101 ? 6.507 28.283 -0.672 1.00 55.94 101 ALA A O 1
ATOM 782 N N . ASP A 1 102 ? 5.486 28.459 1.331 1.00 63.00 102 ASP A N 1
ATOM 783 C CA . ASP A 1 102 ? 6.172 27.331 1.972 1.00 63.00 102 ASP A CA 1
ATOM 784 C C . ASP A 1 102 ? 5.631 25.963 1.531 1.00 63.00 102 ASP A C 1
ATOM 786 O O . ASP A 1 102 ? 6.322 24.952 1.627 1.00 63.00 102 ASP A O 1
ATOM 790 N N . SER A 1 103 ? 4.439 25.908 0.931 1.00 65.56 103 SER A N 1
ATOM 791 C CA . SER A 1 103 ? 3.935 24.664 0.330 1.00 65.56 103 SER A CA 1
ATOM 792 C C . SER A 1 103 ? 4.817 24.199 -0.839 1.00 65.56 103 SER A C 1
ATOM 794 O O . SER A 1 103 ? 5.135 23.015 -0.954 1.00 65.56 103 SER A O 1
ATOM 796 N N . LYS A 1 104 ? 5.304 25.129 -1.678 1.00 70.88 104 LYS A N 1
ATOM 797 C CA . LYS A 1 104 ? 6.218 24.806 -2.787 1.00 70.88 104 LYS A CA 1
ATOM 798 C C . LYS A 1 104 ? 7.558 24.273 -2.282 1.00 70.88 104 LYS A C 1
ATOM 800 O O . LYS A 1 104 ? 8.097 23.354 -2.897 1.00 70.88 104 LYS A O 1
ATOM 805 N N . SER A 1 105 ? 8.074 24.825 -1.181 1.00 77.00 105 SER A N 1
ATOM 806 C CA . SER A 1 105 ? 9.327 24.367 -0.571 1.00 77.00 105 SER A CA 1
ATOM 807 C C . SER A 1 105 ? 9.165 23.015 0.136 1.00 77.00 105 SER A C 1
ATOM 809 O O . SER A 1 105 ? 10.094 22.210 0.152 1.00 77.00 105 SER A O 1
ATOM 811 N N . LEU A 1 106 ? 7.974 22.703 0.654 1.00 78.88 106 LEU A N 1
ATOM 812 C CA . LEU A 1 106 ? 7.656 21.372 1.166 1.00 78.88 106 LEU A CA 1
ATOM 813 C C . LEU A 1 106 ? 7.635 20.328 0.044 1.00 78.88 106 LEU A C 1
ATOM 815 O O . LEU A 1 106 ? 8.302 19.301 0.149 1.00 78.88 106 LEU A O 1
ATOM 819 N N . PHE A 1 107 ? 6.928 20.597 -1.058 1.00 81.06 107 PHE A N 1
ATOM 820 C CA . PHE A 1 107 ? 6.893 19.671 -2.194 1.00 81.06 107 PHE A CA 1
ATOM 821 C C . PHE A 1 107 ? 8.271 19.467 -2.832 1.00 81.06 107 PHE A C 1
ATOM 823 O O . PHE A 1 107 ? 8.553 18.361 -3.291 1.00 81.06 107 PHE A O 1
ATOM 830 N N . SER A 1 108 ? 9.141 20.484 -2.860 1.00 84.44 108 SER A N 1
ATOM 831 C CA . SER A 1 108 ? 10.516 20.302 -3.341 1.00 84.44 108 SER A CA 1
ATOM 832 C C . SER A 1 108 ? 11.317 19.381 -2.421 1.00 84.44 108 SER A C 1
ATOM 834 O O . SER A 1 108 ? 11.934 18.445 -2.915 1.00 84.44 108 SER A O 1
ATOM 836 N N . ARG A 1 109 ? 11.223 19.562 -1.097 1.00 83.69 109 ARG A N 1
ATOM 837 C CA . ARG A 1 109 ? 11.877 18.677 -0.118 1.00 83.69 109 ARG A CA 1
ATOM 838 C C . ARG A 1 109 ? 11.374 17.240 -0.201 1.00 83.69 109 ARG A C 1
ATOM 840 O O . ARG A 1 109 ? 12.168 16.314 -0.140 1.00 83.69 109 ARG A O 1
ATOM 847 N N . ILE A 1 110 ? 10.066 17.042 -0.380 1.00 86.44 110 ILE A N 1
ATOM 848 C CA . ILE A 1 110 ? 9.509 15.699 -0.593 1.00 86.44 110 ILE A CA 1
ATOM 849 C C . ILE A 1 110 ? 10.126 15.083 -1.852 1.00 86.44 110 ILE A C 1
ATOM 851 O O . ILE A 1 110 ? 10.613 13.961 -1.794 1.00 86.44 110 ILE A O 1
ATOM 855 N N . ARG A 1 111 ? 10.172 15.823 -2.969 1.00 87.19 111 ARG A N 1
ATOM 856 C CA . ARG A 1 111 ? 10.775 15.336 -4.223 1.00 87.19 111 ARG A CA 1
ATOM 857 C C . ARG A 1 111 ? 12.248 14.961 -4.083 1.00 87.19 111 ARG A C 1
ATOM 859 O O . ARG A 1 111 ? 12.669 14.025 -4.746 1.00 87.19 111 ARG A O 1
ATOM 866 N N . GLU A 1 112 ? 13.009 15.665 -3.250 1.00 88.44 112 GLU A N 1
ATOM 867 C CA . GLU A 1 112 ? 14.418 15.347 -2.976 1.00 88.44 112 GLU A CA 1
ATOM 868 C C . GLU A 1 112 ? 14.590 14.011 -2.237 1.00 88.44 112 GLU A C 1
ATOM 870 O O . GLU A 1 112 ? 15.621 13.359 -2.388 1.00 88.44 112 GLU A O 1
ATOM 875 N N . CYS A 1 113 ? 13.584 13.585 -1.470 1.00 89.00 113 CYS A N 1
ATOM 876 C CA . CYS A 1 113 ? 13.610 12.328 -0.725 1.00 89.00 113 CYS A CA 1
ATOM 877 C C . CYS A 1 113 ? 12.993 11.140 -1.479 1.00 89.00 113 CYS A C 1
ATOM 879 O O . CYS A 1 113 ? 13.207 10.003 -1.061 1.00 89.00 113 CYS A O 1
ATOM 881 N N . LEU A 1 114 ? 12.223 11.378 -2.547 1.00 89.56 114 LEU A N 1
ATOM 882 C CA . LEU A 1 114 ? 11.545 10.312 -3.288 1.00 89.56 114 LEU A CA 1
ATOM 883 C C . LEU A 1 114 ? 12.539 9.443 -4.063 1.00 89.56 114 LEU A C 1
ATOM 885 O O . LEU A 1 114 ? 13.406 9.927 -4.792 1.00 89.56 114 LEU A O 1
ATOM 889 N N . GLN A 1 115 ? 12.362 8.135 -3.945 1.00 91.62 115 GLN A N 1
ATOM 890 C CA . GLN A 1 115 ? 13.133 7.110 -4.630 1.00 91.62 115 GLN A CA 1
ATOM 891 C C . GLN A 1 115 ? 12.302 6.466 -5.745 1.00 91.62 115 GLN A C 1
ATOM 893 O O . GLN A 1 115 ? 11.075 6.535 -5.760 1.00 91.62 115 GLN A O 1
ATOM 898 N N . LEU A 1 116 ? 12.958 5.760 -6.675 1.00 91.88 116 LEU A N 1
ATOM 899 C CA . LEU A 1 116 ? 12.260 4.979 -7.710 1.00 91.88 116 LEU A CA 1
ATOM 900 C C . LEU A 1 116 ? 11.235 4.006 -7.104 1.00 91.88 116 LEU A C 1
ATOM 902 O O . LEU A 1 116 ? 10.142 3.842 -7.645 1.00 91.88 116 LEU A O 1
ATOM 906 N N . ALA A 1 117 ? 11.567 3.421 -5.950 1.00 90.00 117 ALA A N 1
ATOM 907 C CA . ALA A 1 117 ? 10.706 2.486 -5.240 1.00 90.00 117 ALA A CA 1
ATOM 908 C C . ALA A 1 117 ? 9.360 3.102 -4.817 1.00 90.00 117 ALA A C 1
ATOM 910 O O . ALA A 1 117 ? 8.354 2.395 -4.857 1.00 90.00 117 ALA A O 1
ATOM 911 N N . ASP A 1 118 ? 9.312 4.403 -4.505 1.00 89.31 118 ASP A N 1
ATOM 912 C CA . ASP A 1 118 ? 8.072 5.111 -4.145 1.00 89.31 118 ASP A CA 1
ATOM 913 C C . ASP A 1 118 ? 7.110 5.234 -5.335 1.00 89.31 118 ASP A C 1
ATOM 915 O O . ASP A 1 118 ? 5.893 5.293 -5.171 1.00 89.31 118 ASP A O 1
ATOM 919 N N . TYR A 1 119 ? 7.647 5.198 -6.557 1.00 88.81 119 TYR A N 1
ATOM 920 C CA . TYR A 1 119 ? 6.876 5.135 -7.800 1.00 88.81 119 TYR A CA 1
ATOM 921 C C . TYR A 1 119 ? 6.589 3.694 -8.250 1.00 88.81 119 TYR A C 1
ATOM 923 O O . TYR A 1 119 ? 6.060 3.465 -9.340 1.00 88.81 119 TYR A O 1
ATOM 931 N N . GLY A 1 120 ? 6.959 2.700 -7.437 1.00 89.56 120 GLY A N 1
ATOM 932 C CA . GLY A 1 120 ? 6.884 1.290 -7.799 1.00 89.56 120 GLY A CA 1
ATOM 933 C C . GLY A 1 120 ? 7.837 0.913 -8.934 1.00 89.56 120 GLY A C 1
ATOM 934 O O . GLY A 1 120 ? 7.548 -0.036 -9.664 1.00 89.56 120 GLY A O 1
ATOM 935 N N . LEU A 1 121 ? 8.932 1.658 -9.109 1.00 93.44 121 LEU A N 1
ATOM 936 C CA . LEU A 1 121 ? 9.959 1.437 -10.124 1.00 93.44 121 LEU A CA 1
ATOM 937 C C . LEU A 1 121 ? 11.216 0.821 -9.507 1.00 93.44 121 LEU A C 1
ATOM 939 O O . LEU A 1 121 ? 11.574 1.083 -8.360 1.00 93.44 121 LEU A O 1
ATOM 943 N N . GLU A 1 122 ? 11.918 0.020 -10.296 1.00 94.12 122 GLU A N 1
ATOM 944 C CA . GLU A 1 122 ? 13.185 -0.591 -9.918 1.00 94.12 122 GLU A CA 1
ATOM 945 C C . GLU A 1 122 ? 14.133 -0.570 -11.115 1.00 94.12 122 GLU A C 1
ATOM 947 O O . GLU A 1 122 ? 13.725 -0.859 -12.239 1.00 94.12 122 GLU A O 1
ATOM 952 N N . LEU A 1 123 ? 15.395 -0.230 -10.860 1.00 93.50 123 LEU A N 1
ATOM 953 C CA . LEU A 1 123 ? 16.454 -0.233 -11.859 1.00 93.50 123 LEU A CA 1
ATOM 954 C C . LEU A 1 123 ? 17.442 -1.349 -11.520 1.00 93.50 123 LEU A C 1
ATOM 956 O O . LEU A 1 123 ? 17.990 -1.376 -10.417 1.00 93.50 123 LEU A O 1
ATOM 960 N N . ARG A 1 124 ? 17.662 -2.274 -12.452 1.00 92.50 124 ARG A N 1
ATOM 961 C CA . ARG A 1 124 ? 18.565 -3.416 -12.279 1.00 92.50 124 ARG A CA 1
ATOM 962 C C . ARG A 1 124 ? 19.686 -3.380 -13.300 1.00 92.50 124 ARG A C 1
ATOM 964 O O . ARG A 1 124 ? 19.457 -3.081 -14.463 1.00 92.50 124 ARG A O 1
ATOM 971 N N . SER A 1 125 ? 20.890 -3.731 -12.864 1.00 91.19 125 SER A N 1
ATOM 972 C CA . SER A 1 125 ? 21.996 -4.013 -13.779 1.00 91.19 125 SER A CA 1
ATOM 973 C C . SER A 1 125 ? 21.900 -5.459 -14.248 1.00 91.19 125 SER A C 1
ATOM 975 O O . SER A 1 125 ? 21.732 -6.361 -13.424 1.00 91.19 125 SER A O 1
ATOM 977 N N . LEU A 1 126 ? 21.990 -5.687 -15.556 1.00 88.31 126 LEU A N 1
ATOM 978 C CA . LEU A 1 126 ? 21.965 -7.032 -16.122 1.00 88.31 126 LEU A CA 1
ATOM 979 C C . LEU A 1 126 ? 23.392 -7.590 -16.139 1.00 88.31 126 LEU A C 1
ATOM 981 O O . LEU A 1 126 ? 24.241 -7.113 -16.875 1.00 88.31 126 LEU A O 1
ATOM 985 N N . SER A 1 127 ? 23.678 -8.617 -15.337 1.00 75.75 127 SER A N 1
ATOM 986 C CA . SER A 1 127 ? 25.035 -9.137 -15.060 1.00 75.75 127 SER A CA 1
ATOM 987 C C . SER A 1 127 ? 25.868 -9.488 -16.302 1.00 75.75 127 SER A C 1
ATOM 989 O O . SER A 1 127 ? 27.094 -9.539 -16.264 1.00 75.75 127 SER A O 1
ATOM 991 N N . ASN A 1 128 ? 25.184 -9.782 -17.397 1.00 74.81 128 ASN A N 1
ATOM 992 C CA . ASN A 1 128 ? 25.682 -10.349 -18.637 1.00 74.81 128 ASN A CA 1
ATOM 993 C C . ASN A 1 128 ? 25.643 -9.345 -19.805 1.00 74.81 128 ASN A C 1
ATOM 995 O O . ASN A 1 128 ? 26.038 -9.698 -20.916 1.00 74.81 128 ASN A O 1
ATOM 999 N N . ARG A 1 129 ? 25.204 -8.099 -19.574 1.00 71.75 129 ARG A N 1
ATOM 1000 C CA . ARG A 1 129 ? 25.178 -7.017 -20.571 1.00 71.75 129 ARG A CA 1
ATOM 1001 C C . ARG A 1 129 ? 25.521 -5.681 -19.908 1.00 71.75 129 ARG A C 1
ATOM 1003 O O . ARG A 1 129 ? 25.244 -5.474 -18.739 1.00 71.75 129 ARG A O 1
ATOM 1010 N N . LYS A 1 130 ? 26.098 -4.723 -20.635 1.00 83.06 130 LYS A N 1
ATOM 1011 C CA . LYS A 1 130 ? 26.258 -3.343 -20.121 1.00 83.06 130 LYS A CA 1
ATOM 1012 C C . LYS A 1 130 ? 24.934 -2.572 -20.233 1.00 83.06 130 LYS A C 1
ATOM 1014 O O . LYS A 1 130 ? 24.894 -1.485 -20.796 1.00 83.06 130 LYS A O 1
ATOM 1019 N N . GLU A 1 131 ? 23.855 -3.180 -19.755 1.00 88.00 131 GLU A N 1
ATOM 1020 C CA . GLU A 1 131 ? 22.477 -2.718 -19.909 1.00 88.00 131 GLU A CA 1
ATOM 1021 C C . GLU A 1 131 ? 21.814 -2.571 -18.538 1.00 88.00 131 GLU A C 1
ATOM 1023 O O . GLU A 1 131 ? 22.123 -3.298 -17.587 1.00 88.00 131 GLU A O 1
ATOM 1028 N N . LEU A 1 132 ? 20.884 -1.622 -18.459 1.00 91.56 132 LEU A N 1
ATOM 1029 C CA . LEU A 1 132 ? 20.038 -1.396 -17.297 1.00 91.56 132 LEU A CA 1
ATOM 1030 C C . LEU A 1 132 ? 18.600 -1.779 -17.644 1.00 91.56 132 LEU A C 1
ATOM 1032 O O . LEU A 1 132 ? 18.068 -1.362 -18.669 1.00 91.56 132 LEU A O 1
ATOM 1036 N N . GLU A 1 133 ? 17.961 -2.539 -16.765 1.00 92.38 133 GLU A N 1
ATOM 1037 C CA . GLU A 1 133 ? 16.542 -2.864 -16.836 1.00 92.38 133 GLU A CA 1
ATOM 1038 C C . GLU A 1 133 ? 15.768 -1.923 -15.909 1.00 92.38 133 GLU A C 1
ATOM 1040 O O . GLU A 1 133 ? 15.934 -1.970 -14.688 1.00 92.38 133 GLU A O 1
ATOM 1045 N N . LEU A 1 134 ? 14.907 -1.079 -16.482 1.00 93.44 134 LEU A N 1
ATOM 1046 C CA . LEU A 1 134 ? 13.892 -0.338 -15.736 1.00 93.44 134 LEU A CA 1
ATOM 1047 C C . LEU A 1 134 ? 12.594 -1.146 -15.738 1.00 93.44 134 LEU A C 1
ATOM 1049 O O . LEU A 1 134 ? 11.984 -1.344 -16.787 1.00 93.44 134 LEU A O 1
ATOM 1053 N N . ARG A 1 135 ? 12.146 -1.570 -14.559 1.00 92.69 135 ARG A N 1
ATOM 1054 C CA . ARG A 1 135 ? 10.921 -2.357 -14.385 1.00 92.69 135 ARG A CA 1
ATOM 1055 C C . ARG A 1 135 ? 9.986 -1.711 -13.376 1.00 92.69 135 ARG A C 1
ATOM 1057 O O . ARG A 1 135 ? 10.404 -0.895 -12.556 1.00 92.69 135 ARG A O 1
ATOM 1064 N N . THR A 1 136 ? 8.721 -2.114 -13.401 1.00 90.88 136 THR A N 1
ATOM 1065 C CA . THR A 1 136 ? 7.735 -1.707 -12.399 1.00 90.88 136 THR A CA 1
ATOM 1066 C C . THR A 1 136 ? 7.161 -2.913 -11.673 1.00 90.88 136 THR A C 1
ATOM 1068 O O . THR A 1 136 ? 7.064 -4.003 -12.231 1.00 90.88 136 THR A O 1
ATOM 1071 N N . ARG A 1 137 ? 6.779 -2.712 -10.410 1.00 83.75 137 ARG A N 1
ATOM 1072 C CA . ARG A 1 137 ? 5.964 -3.670 -9.658 1.00 83.75 137 ARG A CA 1
ATOM 1073 C C . ARG A 1 137 ? 4.499 -3.635 -10.087 1.00 83.75 137 ARG A C 1
ATOM 1075 O O . ARG A 1 137 ? 3.762 -4.537 -9.729 1.00 83.75 137 ARG A O 1
ATOM 1082 N N . ARG A 1 138 ? 4.062 -2.597 -10.803 1.00 82.62 138 ARG A N 1
ATOM 1083 C CA . ARG A 1 138 ? 2.694 -2.465 -11.323 1.00 82.62 138 ARG A CA 1
ATOM 1084 C C . ARG A 1 138 ? 2.540 -3.324 -12.581 1.00 82.62 138 ARG A C 1
ATOM 1086 O O . ARG A 1 138 ? 3.518 -3.833 -13.113 1.00 82.62 138 ARG A O 1
ATOM 1093 N N . ILE A 1 139 ? 1.311 -3.483 -13.069 1.00 79.75 139 ILE A N 1
ATOM 1094 C CA . ILE A 1 139 ? 1.056 -4.275 -14.286 1.00 79.75 139 ILE A CA 1
ATOM 1095 C C . ILE A 1 139 ? 1.724 -3.623 -15.511 1.00 79.75 139 ILE A C 1
ATOM 1097 O O . ILE A 1 139 ? 2.261 -4.321 -16.366 1.00 79.75 139 ILE A O 1
ATOM 1101 N N . PHE A 1 140 ? 1.738 -2.288 -15.572 1.00 84.56 140 PHE A N 1
ATOM 1102 C CA . PHE A 1 140 ? 2.302 -1.526 -16.685 1.00 84.56 140 PHE A CA 1
ATOM 1103 C C . PHE A 1 140 ? 3.144 -0.350 -16.197 1.00 84.56 140 PHE A C 1
ATOM 1105 O O . PHE A 1 140 ? 2.885 0.214 -15.131 1.00 84.56 140 PHE A O 1
ATOM 1112 N N . LEU A 1 141 ? 4.135 0.031 -17.006 1.00 89.25 141 LEU A N 1
ATOM 1113 C CA . LEU A 1 141 ? 4.830 1.307 -16.863 1.00 89.25 141 LEU A CA 1
ATOM 1114 C C . LEU A 1 141 ? 3.901 2.433 -17.321 1.00 89.25 141 LEU A C 1
ATOM 1116 O O . LEU A 1 141 ? 3.398 2.405 -18.444 1.00 89.25 141 LEU A O 1
ATOM 1120 N N . ASP A 1 142 ? 3.703 3.437 -16.470 1.00 89.19 142 ASP A N 1
ATOM 1121 C CA . ASP A 1 142 ? 2.881 4.591 -16.828 1.00 89.19 142 ASP A CA 1
ATOM 1122 C C . ASP A 1 142 ? 3.578 5.438 -17.915 1.00 89.19 142 ASP A C 1
ATOM 1124 O O . ASP A 1 142 ? 4.808 5.590 -17.882 1.00 89.19 142 ASP A O 1
ATOM 1128 N N . PRO A 1 143 ? 2.830 6.075 -18.839 1.00 91.25 143 PRO A N 1
ATOM 1129 C CA . PRO A 1 143 ? 3.410 6.884 -19.914 1.00 91.25 143 PRO A CA 1
ATOM 1130 C C . PRO A 1 143 ? 4.450 7.929 -19.4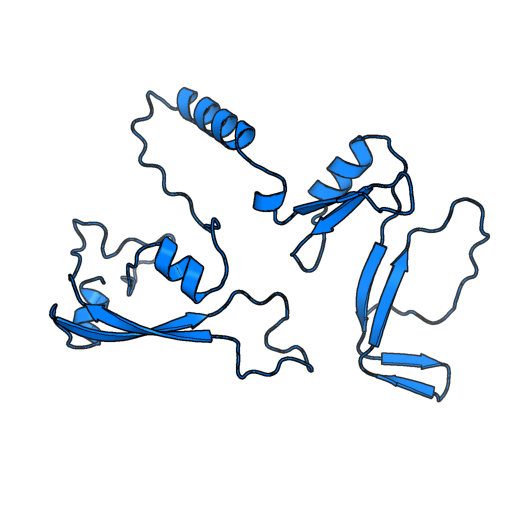61 1.00 91.25 143 PRO A C 1
ATOM 1132 O O . PRO A 1 143 ? 5.492 8.026 -20.109 1.00 91.25 143 PRO A O 1
ATOM 1135 N N . PRO A 1 144 ? 4.276 8.662 -18.338 1.00 93.44 144 PRO A N 1
ATOM 1136 C CA . PRO A 1 144 ? 5.288 9.611 -17.866 1.00 93.44 144 PRO A CA 1
ATOM 1137 C C . PRO A 1 144 ? 6.650 8.977 -17.554 1.00 93.44 144 PRO A C 1
ATOM 1139 O O . PRO A 1 144 ? 7.678 9.632 -17.722 1.00 93.44 144 PRO A O 1
ATOM 1142 N N . VAL A 1 145 ? 6.674 7.712 -17.121 1.00 92.81 145 VAL A N 1
ATOM 1143 C CA . VAL A 1 145 ? 7.915 6.973 -16.845 1.00 92.81 145 VAL A CA 1
ATOM 1144 C C . VAL A 1 145 ? 8.634 6.649 -18.149 1.00 92.81 145 VAL A C 1
ATOM 1146 O O . VAL A 1 145 ? 9.844 6.845 -18.254 1.00 92.81 145 VAL A O 1
ATOM 1149 N N . LEU A 1 146 ? 7.885 6.210 -19.164 1.00 90.38 146 LEU A N 1
ATOM 1150 C CA . LEU A 1 146 ? 8.426 5.939 -20.496 1.00 90.38 146 LEU A CA 1
ATOM 1151 C C . LEU A 1 146 ? 8.986 7.216 -21.134 1.00 90.38 146 LEU A C 1
ATOM 1153 O O . LEU A 1 146 ? 10.101 7.204 -21.651 1.00 90.38 146 LEU A O 1
ATOM 1157 N N . GLU A 1 147 ? 8.263 8.331 -21.035 1.00 92.62 147 GLU A N 1
ATOM 1158 C CA . GLU A 1 147 ? 8.726 9.635 -21.517 1.00 92.62 147 GLU A CA 1
ATOM 1159 C C . GLU A 1 147 ? 9.996 10.102 -20.794 1.00 92.62 147 GLU A C 1
ATOM 1161 O O . GLU A 1 147 ? 10.929 10.601 -21.426 1.00 92.62 147 GLU A O 1
ATOM 1166 N N . ALA A 1 148 ? 10.075 9.912 -19.473 1.00 92.50 148 ALA A N 1
ATOM 1167 C CA . ALA A 1 148 ? 11.279 10.219 -18.706 1.00 92.50 148 ALA A CA 1
ATOM 1168 C C . ALA A 1 148 ? 12.471 9.353 -19.145 1.00 92.50 148 ALA A C 1
ATOM 1170 O O . ALA A 1 148 ? 13.567 9.882 -19.330 1.00 92.50 148 ALA A O 1
ATOM 1171 N N . ALA A 1 149 ? 12.255 8.055 -19.381 1.00 91.25 149 ALA A N 1
ATOM 1172 C CA . ALA A 1 149 ? 13.288 7.153 -19.882 1.00 91.25 149 ALA A CA 1
ATOM 1173 C C . ALA A 1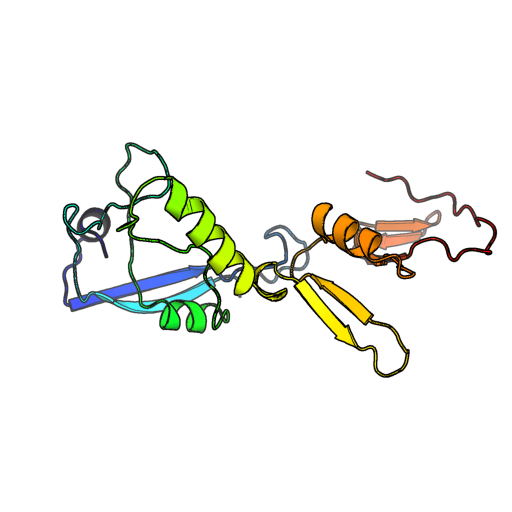 149 ? 13.776 7.567 -21.281 1.00 91.25 149 ALA A C 1
ATOM 1175 O O . ALA A 1 149 ? 14.982 7.656 -21.502 1.00 91.25 149 ALA A O 1
ATOM 1176 N N . ARG A 1 150 ? 12.869 7.911 -22.208 1.00 90.69 150 ARG A N 1
ATOM 1177 C CA . ARG A 1 150 ? 13.228 8.380 -23.562 1.00 90.69 150 ARG A CA 1
ATOM 1178 C C . ARG A 1 150 ? 14.044 9.674 -23.540 1.00 90.69 150 ARG A C 1
ATOM 1180 O O . ARG A 1 150 ? 15.002 9.810 -24.297 1.00 90.69 150 ARG A O 1
ATOM 1187 N N . LYS A 1 151 ? 13.716 10.609 -22.642 1.00 95.19 151 LYS A N 1
ATOM 1188 C CA . LYS A 1 151 ? 14.441 11.886 -22.487 1.00 95.19 151 LYS A CA 1
ATOM 1189 C C . LYS A 1 151 ? 15.897 11.732 -22.044 1.00 95.19 151 LYS A C 1
ATOM 1191 O O . LYS A 1 151 ? 16.653 12.691 -22.160 1.00 95.19 151 LYS A O 1
ATOM 1196 N N . THR A 1 152 ? 16.308 10.555 -21.571 1.00 91.25 152 THR A N 1
ATOM 1197 C CA . THR A 1 152 ? 17.720 10.279 -21.251 1.00 91.25 152 THR A CA 1
ATOM 1198 C C . THR A 1 152 ? 18.610 10.248 -22.498 1.00 91.25 152 THR A C 1
ATOM 1200 O O . THR A 1 152 ? 19.827 10.349 -22.370 1.00 91.25 152 THR A O 1
ATOM 1203 N N . GLY A 1 153 ? 18.023 10.089 -23.693 1.00 88.88 153 GLY A N 1
ATOM 1204 C CA . GLY A 1 153 ? 18.752 9.964 -24.957 1.00 88.88 153 GLY A CA 1
ATOM 1205 C C . GLY A 1 153 ? 19.511 8.644 -25.114 1.00 88.88 153 GLY A C 1
ATOM 1206 O O . GLY A 1 153 ? 20.229 8.471 -26.098 1.00 88.88 153 GLY A O 1
ATOM 1207 N N . GLN A 1 154 ? 19.372 7.713 -24.166 1.00 87.62 154 GLN A N 1
ATOM 1208 C CA . GLN A 1 154 ? 19.976 6.390 -24.259 1.00 87.62 154 GLN A CA 1
ATOM 1209 C C . GLN A 1 154 ? 19.137 5.475 -25.161 1.00 87.62 154 GLN A C 1
ATOM 1211 O O . GLN A 1 154 ? 17.909 5.612 -25.197 1.00 87.62 154 GLN A O 1
ATOM 1216 N N . PRO A 1 155 ? 19.766 4.518 -25.868 1.00 87.62 155 PRO A N 1
ATOM 1217 C CA . PRO A 1 155 ? 19.035 3.451 -26.537 1.00 87.62 155 PRO A CA 1
ATOM 1218 C C . PRO A 1 155 ? 18.124 2.722 -25.542 1.00 87.62 155 PRO A C 1
ATOM 1220 O O . PRO A 1 155 ? 18.568 2.313 -24.470 1.00 87.62 155 PRO A O 1
ATOM 1223 N N . LEU A 1 156 ? 16.852 2.569 -25.902 1.00 87.94 156 LEU A N 1
ATOM 1224 C CA . LEU A 1 156 ? 15.834 1.920 -25.083 1.00 87.94 156 LEU A CA 1
ATOM 1225 C C . LEU A 1 156 ? 15.179 0.817 -25.909 1.00 87.94 156 LEU A C 1
ATOM 1227 O O . LEU A 1 156 ? 14.696 1.087 -27.006 1.00 87.94 156 LEU A O 1
ATOM 1231 N N . THR A 1 157 ? 15.103 -0.382 -25.343 1.00 89.31 157 THR A N 1
ATOM 1232 C CA . THR A 1 157 ? 14.281 -1.472 -25.873 1.00 89.31 157 THR A CA 1
ATOM 1233 C C . THR A 1 157 ? 13.099 -1.659 -24.943 1.00 89.31 157 THR A C 1
ATOM 1235 O O . THR A 1 157 ? 13.280 -1.997 -23.772 1.00 89.31 157 THR A O 1
ATOM 1238 N N . GLN A 1 158 ? 11.887 -1.424 -25.435 1.00 89.56 158 GLN A N 1
ATOM 1239 C CA . GLN A 1 158 ? 10.685 -1.659 -24.644 1.00 89.56 158 GLN A CA 1
ATOM 1240 C C . GLN A 1 158 ? 10.299 -3.128 -24.732 1.00 89.56 158 GLN A C 1
ATOM 1242 O O . GLN A 1 158 ? 10.275 -3.695 -25.821 1.00 89.56 158 GLN A O 1
ATOM 1247 N N . ILE A 1 159 ? 10.003 -3.738 -23.585 1.00 90.12 159 ILE A N 1
ATOM 1248 C CA . ILE A 1 159 ? 9.484 -5.102 -23.494 1.00 90.12 159 ILE A CA 1
ATOM 1249 C C . ILE A 1 159 ? 8.125 -5.028 -22.805 1.00 90.12 159 ILE A C 1
ATOM 1251 O O . ILE A 1 159 ? 8.007 -4.476 -21.710 1.00 90.12 159 ILE A O 1
ATOM 1255 N N . LEU A 1 160 ? 7.104 -5.585 -23.448 1.00 87.88 160 LEU A N 1
ATOM 1256 C CA . LEU A 1 160 ? 5.758 -5.711 -22.904 1.00 87.88 160 LEU A CA 1
ATOM 1257 C C . LEU A 1 160 ? 5.434 -7.191 -22.743 1.00 87.88 160 LEU A C 1
ATOM 1259 O O . LEU A 1 160 ? 5.468 -7.936 -23.718 1.00 87.88 160 LEU A O 1
ATOM 1263 N N . THR A 1 161 ? 5.075 -7.590 -21.527 1.00 86.06 161 THR A N 1
ATOM 1264 C CA . THR A 1 161 ? 4.610 -8.944 -21.220 1.00 86.06 161 THR A CA 1
ATOM 1265 C C . THR A 1 161 ? 3.141 -8.880 -20.838 1.00 86.06 161 THR A C 1
ATOM 1267 O O . THR A 1 161 ? 2.770 -8.128 -19.939 1.00 86.06 161 THR A O 1
ATOM 1270 N N . TYR A 1 162 ? 2.300 -9.659 -21.514 1.00 83.75 162 TYR A N 1
ATOM 1271 C CA . TYR A 1 162 ? 0.854 -9.636 -21.317 1.00 83.75 162 TYR A CA 1
ATOM 1272 C C . TYR A 1 162 ? 0.252 -11.044 -21.327 1.00 83.75 162 TYR A C 1
ATOM 1274 O O . TYR A 1 162 ? 0.750 -11.947 -22.000 1.00 83.75 162 TYR A O 1
ATOM 1282 N N . PHE A 1 163 ? -0.832 -11.227 -20.574 1.00 83.69 163 PHE A N 1
ATOM 1283 C CA . PHE A 1 163 ? -1.599 -12.469 -20.542 1.00 83.69 163 PHE A CA 1
ATOM 1284 C C . PHE A 1 163 ? -2.689 -12.440 -21.614 1.00 83.69 163 PHE A C 1
ATOM 1286 O O . PHE A 1 163 ? -3.574 -11.590 -21.579 1.00 83.69 163 PHE A O 1
ATOM 1293 N N . VAL A 1 164 ? -2.638 -13.374 -22.559 1.00 85.69 164 VAL A N 1
ATOM 1294 C CA . VAL A 1 164 ? -3.615 -13.508 -23.641 1.00 85.69 164 VAL A CA 1
ATOM 1295 C C . VAL A 1 164 ? -4.508 -14.722 -23.408 1.00 85.69 164 VAL A C 1
ATOM 1297 O O . VAL A 1 164 ? -4.053 -15.789 -22.993 1.00 85.69 164 VAL A O 1
ATOM 1300 N N . ASN A 1 165 ? -5.794 -14.570 -23.718 1.00 85.19 165 ASN A N 1
ATOM 1301 C CA . ASN A 1 165 ? -6.776 -15.637 -23.523 1.00 85.19 165 ASN A CA 1
ATOM 1302 C C . ASN A 1 165 ? -6.537 -16.837 -24.447 1.00 85.19 165 ASN A C 1
ATOM 1304 O O . ASN A 1 165 ? -6.803 -17.967 -24.051 1.00 85.19 165 ASN A O 1
ATOM 1308 N N . GLU A 1 166 ? -6.042 -16.610 -25.665 1.00 90.38 166 GLU A N 1
ATOM 1309 C CA . GLU A 1 166 ? -5.793 -17.665 -26.646 1.00 90.38 166 GLU A CA 1
ATOM 1310 C C . GLU A 1 166 ? -4.736 -17.227 -27.667 1.00 90.38 166 GLU A C 1
ATOM 1312 O O . GLU A 1 166 ? -4.756 -16.098 -28.157 1.00 90.38 166 GLU A O 1
ATOM 1317 N N . ILE A 1 167 ? -3.844 -18.150 -28.028 1.00 91.56 167 ILE A N 1
ATOM 1318 C CA . ILE A 1 167 ? -3.007 -18.077 -29.226 1.00 91.56 167 ILE A CA 1
ATOM 1319 C C . ILE A 1 167 ? -3.536 -19.119 -30.213 1.00 91.56 167 ILE A C 1
ATOM 1321 O O . ILE A 1 167 ? -3.579 -20.304 -29.888 1.00 91.56 167 ILE A O 1
ATOM 1325 N N . ARG A 1 168 ? -3.923 -18.706 -31.424 1.00 93.94 168 ARG A N 1
ATOM 1326 C CA . ARG A 1 168 ? -4.509 -19.599 -32.437 1.00 93.94 168 ARG A CA 1
ATOM 1327 C C . ARG A 1 168 ? -3.716 -19.589 -33.740 1.00 93.94 168 ARG A C 1
ATOM 1329 O O . ARG A 1 168 ? -3.327 -18.532 -34.231 1.00 93.94 168 ARG A O 1
ATOM 1336 N N . LYS A 1 169 ? -3.528 -20.773 -34.332 1.00 95.12 169 LYS A N 1
ATOM 1337 C CA . LYS A 1 169 ? -2.971 -20.962 -35.678 1.00 95.12 169 LYS A CA 1
ATOM 1338 C C . LYS A 1 169 ? -3.771 -22.027 -36.431 1.00 95.12 169 LYS A C 1
ATOM 1340 O O . LYS A 1 169 ? -3.588 -23.226 -36.214 1.00 95.12 169 LYS A O 1
ATOM 1345 N N . GLY A 1 170 ? -4.638 -21.580 -37.340 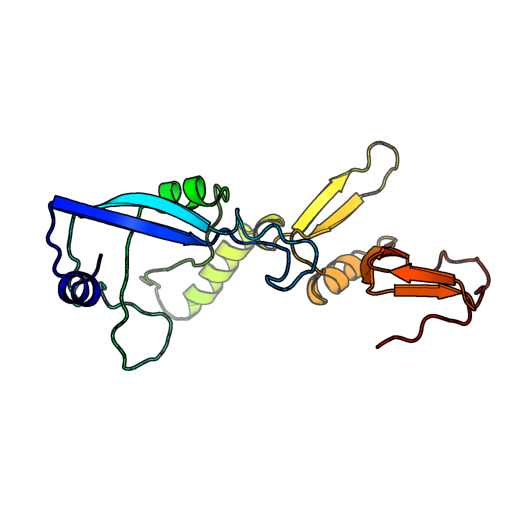1.00 93.56 170 GLY A N 1
ATOM 1346 C CA . GLY A 1 170 ? -5.605 -22.457 -38.006 1.00 93.56 170 GLY A CA 1
ATOM 1347 C C . GLY A 1 170 ? -6.509 -23.136 -36.975 1.00 93.56 170 GLY A C 1
ATOM 1348 O O . GLY A 1 170 ? -7.064 -22.461 -36.106 1.00 93.56 170 GLY A O 1
ATOM 1349 N N . ASP A 1 171 ? -6.576 -24.464 -37.028 1.00 94.00 171 ASP A N 1
ATOM 1350 C CA . ASP A 1 171 ? -7.387 -25.280 -36.114 1.00 94.00 171 ASP A CA 1
ATOM 1351 C C . ASP A 1 171 ? -6.705 -25.574 -34.765 1.00 94.00 171 ASP A C 1
ATOM 1353 O O . ASP A 1 171 ? -7.294 -26.218 -33.900 1.00 94.00 171 ASP A O 1
ATOM 1357 N N . HIS A 1 172 ? -5.475 -25.095 -34.553 1.00 92.56 172 HIS A N 1
ATOM 1358 C CA . HIS A 1 172 ? -4.737 -25.289 -33.303 1.00 92.56 172 HIS A CA 1
ATOM 1359 C C . HIS A 1 172 ? -4.871 -24.063 -32.400 1.00 92.56 172 HIS A C 1
ATOM 1361 O O . HIS A 1 172 ? -4.683 -22.930 -32.852 1.00 92.56 172 HIS A O 1
ATOM 1367 N N . SER A 1 173 ? -5.127 -24.291 -31.114 1.00 94.38 173 SER A N 1
ATOM 1368 C CA . SER A 1 173 ? -5.240 -23.243 -30.096 1.00 94.38 173 SER A CA 1
ATOM 1369 C C . SER A 1 173 ? -4.444 -23.587 -28.840 1.00 94.38 173 SER A C 1
ATOM 1371 O O . SER A 1 173 ? -4.501 -24.718 -28.359 1.00 94.38 173 SER A O 1
ATOM 1373 N N . ALA A 1 174 ? -3.765 -22.590 -28.279 1.00 91.62 174 ALA A N 1
ATOM 1374 C CA . ALA A 1 174 ? -3.169 -22.612 -26.951 1.00 91.62 174 ALA A CA 1
ATOM 1375 C C . ALA A 1 174 ?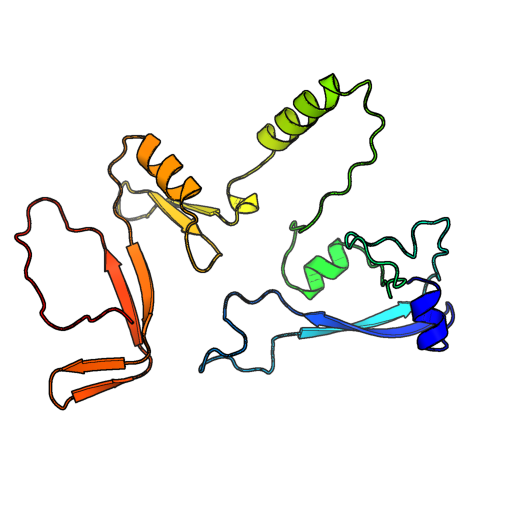 -3.881 -21.561 -26.076 1.00 91.62 174 ALA A C 1
ATOM 1377 O O . ALA A 1 174 ? -3.630 -20.363 -26.241 1.00 91.62 174 ALA A O 1
ATOM 1378 N N . PRO A 1 175 ? -4.815 -21.965 -25.197 1.00 89.19 175 PRO A N 1
ATOM 1379 C CA . PRO A 1 175 ? -5.499 -21.038 -24.299 1.00 89.19 175 PRO A CA 1
ATOM 1380 C C . PRO A 1 175 ? -4.563 -20.537 -23.186 1.00 89.19 175 PRO A C 1
ATOM 1382 O O . PRO A 1 175 ? -3.555 -21.173 -22.887 1.00 89.19 175 PRO A O 1
ATOM 1385 N N . TYR A 1 176 ? -4.915 -19.407 -22.568 1.00 83.88 176 TYR A N 1
ATOM 1386 C CA . TYR A 1 176 ? -4.301 -18.840 -21.357 1.00 83.88 176 TYR A CA 1
ATOM 1387 C C . TYR A 1 176 ? -2.768 -18.807 -21.392 1.00 83.88 176 TYR A C 1
ATOM 1389 O O . TYR A 1 176 ? -2.084 -19.524 -20.662 1.00 83.88 176 TYR A O 1
ATOM 1397 N N . SER A 1 177 ? -2.224 -17.967 -22.266 1.00 83.88 177 SER A N 1
ATOM 1398 C CA . SER A 1 177 ? -0.785 -17.871 -22.515 1.00 83.88 177 SER A CA 1
ATOM 1399 C C . SER A 1 177 ? -0.223 -16.522 -22.072 1.00 83.88 177 SER A C 1
ATOM 1401 O O . SER A 1 177 ? -0.929 -15.519 -22.050 1.00 83.88 177 SER A O 1
ATOM 1403 N N . ILE A 1 178 ? 1.069 -16.474 -21.751 1.00 87.81 178 ILE A N 1
ATOM 1404 C CA . ILE A 1 178 ? 1.800 -15.217 -21.547 1.00 87.81 178 ILE A CA 1
ATOM 1405 C C . ILE A 1 178 ? 2.639 -14.957 -22.794 1.00 87.81 178 ILE A C 1
ATOM 1407 O O . ILE A 1 178 ? 3.417 -15.814 -23.209 1.00 87.81 178 ILE A O 1
ATOM 1411 N N . VAL A 1 179 ? 2.479 -13.778 -23.386 1.00 89.88 179 VAL A N 1
ATOM 1412 C CA . VAL A 1 179 ? 3.227 -13.345 -24.568 1.00 89.88 179 VAL A CA 1
ATOM 1413 C C . VAL A 1 179 ? 4.086 -12.147 -24.196 1.00 89.88 179 VAL A C 1
ATOM 1415 O O . VAL A 1 179 ? 3.620 -11.239 -23.510 1.00 89.88 179 VAL A O 1
ATOM 1418 N N . ALA A 1 180 ? 5.333 -12.146 -24.662 1.00 90.81 180 ALA A N 1
ATOM 1419 C CA . ALA A 1 180 ? 6.224 -11.000 -24.577 1.00 90.81 180 ALA A CA 1
ATOM 1420 C C . ALA A 1 180 ? 6.497 -10.450 -25.981 1.00 90.81 180 ALA A C 1
ATOM 1422 O O . ALA A 1 180 ? 6.787 -11.212 -26.904 1.00 90.81 180 ALA A O 1
ATOM 1423 N N . SER A 1 181 ? 6.419 -9.133 -26.136 1.00 89.56 181 SER A N 1
ATOM 1424 C CA . SER A 1 181 ? 6.827 -8.412 -27.341 1.00 89.56 181 SER A CA 1
ATOM 1425 C C . SER A 1 181 ? 7.932 -7.423 -27.001 1.00 89.56 181 SER A C 1
ATOM 1427 O O . SER A 1 181 ? 7.936 -6.859 -25.907 1.00 89.56 181 SER A O 1
ATOM 1429 N N . MET A 1 182 ? 8.828 -7.176 -27.952 1.00 89.50 182 MET A N 1
ATOM 1430 C CA . MET A 1 182 ? 9.839 -6.126 -27.862 1.00 89.50 182 MET A CA 1
ATOM 1431 C C . MET A 1 182 ? 9.714 -5.155 -29.032 1.00 89.50 182 MET A C 1
ATOM 1433 O O . MET A 1 182 ? 9.181 -5.532 -30.079 1.00 89.50 182 MET A O 1
ATOM 1437 N N . ASP A 1 183 ? 10.206 -3.928 -28.856 1.00 81.56 183 ASP A N 1
ATOM 1438 C CA . ASP A 1 183 ? 10.332 -2.978 -29.964 1.00 81.56 183 ASP A CA 1
ATOM 1439 C C . ASP A 1 183 ? 11.102 -3.606 -31.144 1.00 81.56 183 ASP A C 1
ATOM 1441 O O . ASP A 1 183 ? 12.018 -4.408 -30.922 1.00 81.56 183 ASP A O 1
ATOM 1445 N N . PRO A 1 184 ? 10.768 -3.246 -32.399 1.00 66.50 184 PRO A N 1
ATOM 1446 C CA . PRO A 1 184 ? 11.485 -3.740 -33.566 1.00 66.50 184 PRO A CA 1
ATOM 1447 C C . PRO A 1 184 ? 12.975 -3.417 -33.451 1.00 66.50 184 PRO A C 1
ATOM 1449 O O . PRO A 1 184 ? 13.355 -2.261 -33.254 1.00 66.50 184 PRO A O 1
ATOM 1452 N N . ILE A 1 185 ? 13.821 -4.435 -33.608 1.00 59.53 185 ILE A N 1
ATOM 1453 C CA . ILE A 1 185 ? 15.270 -4.248 -33.665 1.00 59.53 185 ILE A CA 1
ATOM 1454 C C . ILE A 1 185 ? 15.568 -3.405 -34.918 1.00 59.53 185 ILE A C 1
ATOM 1456 O O . ILE A 1 185 ? 15.196 -3.819 -36.023 1.00 59.53 185 ILE A O 1
ATOM 1460 N N . PRO A 1 186 ? 16.211 -2.227 -34.800 1.00 49.91 186 PRO A N 1
ATOM 1461 C CA . PRO A 1 186 ? 16.522 -1.405 -35.963 1.00 49.91 186 PRO A CA 1
ATOM 1462 C C . PRO A 1 186 ? 17.394 -2.193 -36.952 1.00 49.91 186 PRO A C 1
ATOM 1464 O O . PRO A 1 186 ? 18.536 -2.522 -36.641 1.00 49.91 186 PRO A O 1
ATOM 1467 N N . GLY A 1 187 ? 16.855 -2.499 -38.138 1.00 51.44 187 GLY A N 1
ATOM 1468 C CA . GLY A 1 187 ? 17.572 -3.198 -39.214 1.00 51.44 187 GLY A CA 1
ATOM 1469 C C . GLY A 1 187 ? 16.998 -4.554 -39.639 1.00 51.44 187 GLY A C 1
ATOM 1470 O O . GLY A 1 187 ? 17.409 -5.058 -40.681 1.00 51.44 187 GLY A O 1
ATOM 1471 N N . GLU A 1 188 ? 16.027 -5.124 -38.919 1.00 44.94 188 GLU A N 1
ATOM 1472 C CA . GLU A 1 188 ? 15.308 -6.316 -39.389 1.00 44.94 188 GLU A CA 1
ATOM 1473 C C . GLU A 1 188 ? 14.029 -5.916 -40.138 1.00 44.94 188 GLU A C 1
ATOM 1475 O O . GLU A 1 188 ? 13.158 -5.214 -39.624 1.00 44.94 188 GLU A O 1
ATOM 1480 N N . SER A 1 189 ? 13.922 -6.334 -41.402 1.00 40.75 189 SER A N 1
ATOM 1481 C CA . SER A 1 189 ? 12.731 -6.124 -42.225 1.00 40.75 189 SER A CA 1
ATOM 1482 C C . SER A 1 189 ? 11.502 -6.736 -41.553 1.00 40.75 189 SER A C 1
ATOM 1484 O O . SER A 1 189 ? 11.514 -7.926 -41.245 1.00 40.75 189 SER A O 1
ATOM 1486 N N . ASN A 1 190 ? 10.438 -5.942 -41.391 1.00 40.78 190 ASN A N 1
ATOM 1487 C CA . ASN A 1 190 ? 9.133 -6.359 -40.873 1.00 40.78 190 ASN A CA 1
ATOM 1488 C C . ASN A 1 190 ? 8.685 -7.704 -41.474 1.00 40.78 190 ASN A C 1
ATOM 1490 O O . ASN A 1 190 ? 8.171 -7.765 -42.593 1.00 40.78 190 ASN A O 1
ATOM 1494 N N . HIS A 1 191 ? 8.824 -8.790 -40.719 1.00 46.97 191 HIS A N 1
ATOM 1495 C CA . HIS A 1 191 ? 8.067 -10.005 -40.975 1.00 46.97 191 HIS A CA 1
ATOM 1496 C C . HIS A 1 191 ? 6.679 -9.804 -40.378 1.00 46.97 191 HIS A C 1
ATOM 1498 O O . HIS A 1 191 ? 6.437 -10.004 -39.192 1.00 46.97 191 HIS A O 1
ATOM 1504 N N . HIS A 1 192 ? 5.770 -9.323 -41.225 1.00 39.19 192 HIS A N 1
ATOM 1505 C CA . HIS A 1 192 ? 4.353 -9.224 -40.920 1.00 39.19 192 HIS A CA 1
ATOM 1506 C C . HIS A 1 192 ? 3.820 -10.633 -40.621 1.00 39.19 192 HIS A C 1
ATOM 1508 O O . HIS A 1 192 ? 3.611 -11.419 -41.541 1.00 39.19 192 HIS A O 1
ATOM 1514 N N . CYS A 1 193 ? 3.629 -10.965 -39.343 1.00 41.06 193 CYS A N 1
ATOM 1515 C CA . CYS A 1 193 ? 2.852 -12.129 -38.925 1.00 41.06 193 CYS A CA 1
ATOM 1516 C C . CYS A 1 193 ? 1.362 -11.754 -39.000 1.00 41.06 193 CYS A C 1
ATOM 1518 O O . CYS A 1 193 ? 0.889 -10.991 -38.152 1.00 41.06 193 CYS A O 1
ATOM 1520 N N . PRO A 1 194 ? 0.596 -12.253 -39.988 1.00 35.97 194 PRO A N 1
ATOM 1521 C CA . PRO A 1 194 ? -0.818 -11.945 -40.091 1.00 35.97 194 PRO A CA 1
ATOM 1522 C C . PRO A 1 194 ? -1.557 -12.802 -39.057 1.00 35.97 194 PRO A C 1
ATOM 1524 O O . PRO A 1 194 ? -1.648 -14.018 -39.210 1.00 35.97 194 PRO A O 1
ATOM 1527 N N . GLY A 1 195 ? -2.062 -12.204 -37.975 1.00 39.59 195 GLY A N 1
ATOM 1528 C CA . GLY A 1 195 ? -2.900 -12.964 -37.037 1.00 39.59 195 GLY A CA 1
ATOM 1529 C C . GLY A 1 195 ? -3.222 -12.324 -35.691 1.00 39.59 195 GLY A C 1
ATOM 1530 O O . GLY A 1 195 ? -4.241 -12.676 -35.105 1.00 39.59 195 GLY A O 1
ATOM 1531 N N . MET A 1 196 ? -2.433 -11.368 -35.199 1.00 36.25 196 MET A N 1
ATOM 1532 C CA . MET A 1 196 ? -2.761 -10.684 -33.943 1.00 36.25 196 MET A CA 1
ATOM 1533 C C . MET A 1 196 ? -3.764 -9.558 -34.200 1.00 36.25 196 MET A C 1
ATOM 1535 O O . MET A 1 196 ? -3.396 -8.423 -34.485 1.00 36.25 196 MET A O 1
ATOM 1539 N N . ARG A 1 197 ? -5.055 -9.889 -34.126 1.00 30.34 197 ARG A N 1
ATOM 1540 C CA . ARG A 1 197 ? -6.106 -8.886 -33.934 1.00 30.34 197 ARG A CA 1
ATOM 1541 C C . ARG A 1 197 ? -6.131 -8.516 -32.453 1.00 30.34 197 ARG A C 1
ATOM 1543 O O . ARG A 1 197 ? -6.369 -9.380 -31.616 1.00 30.34 197 ARG A O 1
ATOM 1550 N N . SER A 1 198 ? -5.862 -7.251 -32.148 1.00 33.56 198 SER A N 1
ATOM 1551 C CA . SER A 1 198 ? -6.137 -6.658 -30.839 1.00 33.56 198 SER A CA 1
ATOM 1552 C C . SER A 1 198 ? -7.653 -6.626 -30.624 1.00 33.56 198 SER A C 1
ATOM 1554 O O . SER A 1 198 ? -8.370 -6.093 -31.474 1.00 33.56 198 SER A O 1
ATOM 1556 N N . CYS A 1 199 ? -8.118 -7.223 -29.528 1.00 34.22 199 CYS A N 1
ATOM 1557 C CA . CYS A 1 199 ? -9.420 -6.926 -28.933 1.00 34.22 199 CYS A CA 1
ATOM 1558 C C . CYS A 1 199 ? -9.231 -5.857 -27.859 1.00 34.22 199 CYS A C 1
ATOM 1560 O O . CYS A 1 199 ? -8.190 -5.928 -27.164 1.00 34.22 199 CYS A O 1
#

Foldseek 3Di:
DAPVQCVVVVHDQFDKDKDKAFADDQDDPPPPPDPNVPGIFIDIDGRHDHDYVVNVSQPDPDPDPDRDNDDDDPPCVVCVRRVNPPDDPDDDDDDPDDDPVVVVVVVVVVVVPDDCVNVQWDWDCDPVDNDIDIDGPHQDDDPVNVVVVVVVVDDDKDKHKDWDQWDDDVPDIDGTDIDIDIDDDPPDDDPDPPDDDDD

Secondary structure (DSSP, 8-state):
-BHHHHHHHT--TT-EEEEEEE---SS-TT-TT--GGGSEEEEEEE----B-TTTTTT--SS--SSPP------HHHHHHHHT-TT--S--------SHHHHHHHHHHHHHHH--GGGGTEEEEE-TTSS-EEEEESSSS--HHHHHHHHTT-S----EEEEEEEEEEETTEEEEEEEEEEEPPPTTS-----TT----

Radius of gyration: 24.28 Å; chains: 1; bounding box: 48×56×69 Å

Sequence (199 aa):
MNRKLAEKLKISPGDEVILRVEKPSLLPRDAPLSTIEDLSVAHRAKVIEIISDESLGSFSLEGSQVLPANVFIPIEKLQELVNLQGQANLMLLRENLPKPADSKSLFSRIRECLQLADYGLELRSLSNRKELELRTRRIFLDPPVLEAARKTGQPLTQILTYFVNEIRKGDHSAPYSIVASMDPIPGESNHHCPGMRSC